Protein AF-A0A838DYT9-F1 (afdb_monomer)

Mean predicted aligned error: 9.92 Å

Sequence (363 aa):
MNPNLLHPSNDEPPSWEMMPEFQDRRRRRSPLAWWYRWAAPVEPGKDAPFEQRERFRQGRIASIMLLLMLIVVSAFIPLALSSANMYTLPIVLALLVVACIAVFLNRQGNVLLVGIFIVFSVNAALVLTIITAPIIDLNVGSLPVFDLFILSELAAVTVLPAASVFVVAIINCIYIVASILLMPHSPDLGALMAHSVYTVVIRPVALQVVVAVVTYLWVRNAQDAILRADRAEVIAQLEHSIASQKRDLDYGIQQLLQTLVQAANGDMSVRSPLTQGHVLWQVAVSLNTLLSRLQRSSQSDYELQRLTAELQRLKSELNWVVGALRDAKTRRAPLPTAPGNTLIEPLYRELAGHYVIAPPSRK

Secondary structure (DSSP, 8-state):
-----------S--TTTTSHHHHHHTTS--THHHHHHHHSPPPPPTT--HHHHHHHHHHHHHHHHHHHHHHHHHHHHHHHHH-S-TTHHHHHHHHHHHHHHHHHHHHTT-HHHHHHHHHHHHHHHHHHHHHHSTTS-B-GGGHHHHHTTHHHHHHHHHHS-TTHHHHHHHHHHHHHHHHHHHSPBPHHHHHHHHHHHHHHHHHHHHHHHHHHHHHHHHHHHHHHHHHHHHHHHHHHHHHHHHHHHHHHHHHHHHHHHHHHHHHHTT-TT------TTSTTHHHHHHHHHHHHHHHHHHHHHHHHHHHHHHHHHHHHHHHHHHHHHHHHHHHTPPPPPPPSS-TTHHHHHHHHHHH--PPP---

pLDDT: mean 89.31, std 14.33, range [36.56, 98.62]

Structure (mmCIF, N/CA/C/O backbone):
data_AF-A0A838DYT9-F1
#
_entry.id   AF-A0A838DYT9-F1
#
loop_
_atom_site.group_PDB
_atom_site.id
_atom_site.type_symbol
_atom_site.label_atom_id
_atom_site.label_alt_id
_atom_site.label_comp_id
_atom_site.label_asym_id
_atom_site.label_entity_id
_atom_site.label_seq_id
_atom_site.pdbx_PDB_ins_code
_atom_site.Cartn_x
_atom_site.Cartn_y
_atom_site.Cartn_z
_atom_site.occupancy
_atom_site.B_iso_or_equiv
_atom_site.auth_seq_id
_atom_site.auth_comp_id
_atom_site.auth_asym_id
_atom_site.auth_atom_id
_atom_site.pdbx_PDB_model_num
ATOM 1 N N . MET A 1 1 ? -50.311 19.547 35.786 1.00 42.78 1 MET A N 1
ATOM 2 C CA . MET A 1 1 ? -48.979 18.928 35.961 1.00 42.78 1 MET A CA 1
ATOM 3 C C . MET A 1 1 ? -49.011 17.598 35.240 1.00 42.78 1 MET A C 1
ATOM 5 O O . MET A 1 1 ? -49.804 16.751 35.618 1.00 42.78 1 MET A O 1
ATOM 9 N N . ASN A 1 2 ? -48.285 17.490 34.130 1.00 36.56 2 ASN A N 1
ATOM 10 C CA . ASN A 1 2 ? -48.441 16.417 33.150 1.00 36.56 2 ASN A CA 1
ATOM 11 C C . ASN A 1 2 ? -47.181 15.527 33.185 1.00 36.56 2 ASN A C 1
ATOM 13 O O . ASN A 1 2 ? -46.111 16.030 32.841 1.00 36.56 2 ASN A O 1
ATOM 17 N N . PRO A 1 3 ? -47.256 14.260 33.633 1.00 52.25 3 PRO A N 1
ATOM 18 C CA . PRO A 1 3 ? -46.111 13.366 33.743 1.00 52.25 3 PRO A CA 1
ATOM 19 C C . PRO A 1 3 ? -46.009 12.512 32.474 1.00 52.25 3 PRO A C 1
ATOM 21 O O . PRO A 1 3 ? -46.276 11.320 32.492 1.00 52.25 3 PRO A O 1
ATOM 24 N N . ASN A 1 4 ? -45.656 13.135 31.353 1.00 48.00 4 ASN A N 1
ATOM 25 C CA . ASN A 1 4 ? -45.271 12.429 30.130 1.00 48.00 4 ASN A CA 1
ATOM 26 C C . ASN A 1 4 ? -43.880 12.924 29.731 1.00 48.00 4 ASN A C 1
ATOM 28 O O . ASN A 1 4 ? -43.716 13.757 28.842 1.00 48.00 4 ASN A O 1
ATOM 32 N N . LEU A 1 5 ? -42.879 12.444 30.470 1.00 50.81 5 LEU A N 1
ATOM 33 C CA . LEU A 1 5 ? -41.476 12.547 30.092 1.00 50.81 5 LEU A CA 1
ATOM 34 C C . LEU A 1 5 ? -41.208 11.466 29.046 1.00 50.81 5 LEU A C 1
ATOM 36 O O . LEU A 1 5 ? -41.112 10.281 29.353 1.00 50.81 5 LEU A O 1
ATOM 40 N N . LEU A 1 6 ? -41.154 11.921 27.798 1.00 48.22 6 LEU A N 1
ATOM 41 C CA . LEU A 1 6 ? -40.677 11.191 26.634 1.00 48.22 6 LEU A CA 1
ATOM 42 C C . LEU A 1 6 ? -39.310 10.574 26.951 1.00 48.22 6 LEU A C 1
ATOM 44 O O . LEU A 1 6 ? -38.318 11.283 27.110 1.00 48.22 6 LEU A O 1
ATOM 48 N N . HIS A 1 7 ? -39.282 9.251 27.054 1.00 54.88 7 HIS A N 1
ATOM 49 C CA . HIS A 1 7 ? -38.061 8.464 27.056 1.00 54.88 7 HIS A CA 1
ATOM 50 C C . HIS A 1 7 ? -37.492 8.526 25.629 1.00 54.88 7 HIS A C 1
ATOM 52 O O . HIS A 1 7 ? -38.170 8.059 24.711 1.00 54.88 7 HIS A O 1
ATOM 58 N N . PRO A 1 8 ? -36.302 9.102 25.385 1.00 49.72 8 PRO A N 1
ATOM 59 C CA . PRO A 1 8 ? -35.639 8.902 24.106 1.00 49.72 8 PRO A CA 1
ATOM 60 C C . PRO A 1 8 ? -35.332 7.404 23.988 1.00 49.72 8 PRO A C 1
ATOM 62 O O . PRO A 1 8 ? -34.652 6.825 24.838 1.00 49.72 8 PRO A O 1
ATOM 65 N N . SER A 1 9 ? -35.925 6.753 22.991 1.00 56.03 9 SER A N 1
ATOM 66 C CA . SER A 1 9 ? -35.626 5.373 22.621 1.00 56.03 9 SER A CA 1
ATOM 67 C C . SER A 1 9 ? -34.189 5.314 22.101 1.00 56.03 9 SER A C 1
ATOM 69 O O . SER A 1 9 ? -33.896 5.877 21.049 1.00 56.03 9 SER A O 1
ATOM 71 N N . ASN A 1 10 ? -33.306 4.643 22.842 1.00 57.25 10 ASN A N 1
ATOM 72 C CA . ASN A 1 10 ? -31.891 4.394 22.526 1.00 57.25 10 ASN A CA 1
ATOM 73 C C . ASN A 1 10 ? -31.678 3.429 21.332 1.00 57.25 10 ASN A C 1
ATOM 75 O O . ASN A 1 10 ? -30.699 2.690 21.308 1.00 57.25 10 ASN A O 1
ATOM 79 N N . ASP A 1 11 ? -32.568 3.435 20.339 1.00 57.38 11 ASP A N 1
ATOM 80 C CA . ASP A 1 11 ? -32.480 2.579 19.148 1.00 57.38 11 ASP A CA 1
ATOM 81 C C . ASP A 1 11 ? -31.828 3.303 17.957 1.00 57.38 11 ASP A C 1
ATOM 83 O O . ASP A 1 11 ? -31.994 2.893 16.808 1.00 57.38 11 ASP A O 1
ATOM 87 N N . GLU A 1 12 ? -31.087 4.391 18.195 1.00 52.34 12 GLU A N 1
ATOM 88 C CA . GLU A 1 12 ? -30.176 4.895 17.171 1.00 52.34 12 GLU A CA 1
ATOM 89 C C . GLU A 1 12 ? -28.958 3.963 17.124 1.00 52.34 12 GLU A C 1
ATOM 91 O O . GLU A 1 12 ? -28.202 3.905 18.102 1.00 52.34 12 GLU A O 1
ATOM 96 N N . PRO A 1 13 ? -28.751 3.209 16.023 1.00 58.00 13 PRO A N 1
ATOM 97 C CA . PRO A 1 13 ? -27.541 2.423 15.868 1.00 58.00 13 PRO A CA 1
ATOM 98 C C . PRO A 1 13 ? -26.343 3.368 15.991 1.00 58.00 13 PRO A C 1
ATOM 100 O O . PRO A 1 13 ? -26.414 4.518 15.536 1.00 58.00 13 PRO A O 1
ATOM 103 N N . PRO A 1 14 ? -25.253 2.925 16.633 1.00 65.12 14 PRO A N 1
ATOM 104 C CA . PRO A 1 14 ? -24.103 3.771 16.886 1.00 65.12 14 PRO A CA 1
ATOM 105 C C . PRO A 1 14 ? -23.677 4.501 15.607 1.00 65.12 14 PRO A C 1
ATOM 107 O O . PRO A 1 14 ? -23.501 3.894 14.557 1.00 65.12 14 PRO A O 1
ATOM 110 N N . SER A 1 15 ? -23.481 5.815 15.678 1.00 59.44 15 SER A N 1
ATOM 111 C CA . SER A 1 15 ? -23.198 6.670 14.513 1.00 59.44 15 SER A CA 1
ATOM 112 C C . SER A 1 15 ? -21.951 6.277 13.699 1.00 59.44 15 SER A C 1
ATOM 114 O O . SER A 1 15 ? -21.786 6.730 12.565 1.00 59.44 15 SER A O 1
ATOM 116 N N . TRP A 1 16 ? -21.090 5.397 14.219 1.00 61.19 16 TRP A N 1
ATOM 117 C CA . TRP A 1 16 ? -19.980 4.800 13.473 1.00 61.19 16 TRP A CA 1
ATOM 118 C C . TRP A 1 16 ? -20.415 3.678 12.505 1.00 61.19 16 TRP A C 1
ATOM 120 O O . TRP A 1 16 ? -19.718 3.427 11.522 1.00 61.19 16 TRP A O 1
ATOM 130 N N . GLU A 1 17 ? -21.588 3.066 12.695 1.00 53.19 17 GLU A N 1
ATOM 131 C CA . GLU A 1 17 ? -22.181 2.071 11.784 1.00 53.19 17 GLU A CA 1
ATOM 132 C C . GLU A 1 17 ? -22.763 2.697 10.503 1.00 53.19 17 GLU A C 1
ATOM 134 O O . GLU A 1 17 ? -22.944 1.998 9.509 1.00 53.19 17 GLU A O 1
ATOM 139 N N . MET A 1 18 ? -22.962 4.024 10.460 1.00 49.12 18 MET A N 1
ATOM 140 C CA . MET A 1 18 ? -23.331 4.763 9.238 1.00 49.12 18 MET A CA 1
ATOM 141 C C . MET A 1 18 ? -22.127 5.153 8.351 1.00 49.12 18 MET A C 1
ATOM 143 O O . MET A 1 18 ? -22.303 5.759 7.292 1.00 49.12 18 MET A O 1
ATOM 147 N N . MET A 1 19 ? -20.892 4.776 8.711 1.00 54.03 19 MET A N 1
ATOM 148 C CA . MET A 1 19 ? -19.702 5.055 7.889 1.00 54.03 19 MET A CA 1
ATOM 149 C C . MET A 1 19 ? -19.354 4.087 6.729 1.00 54.03 19 MET A C 1
ATOM 151 O O . MET A 1 19 ? -18.548 4.501 5.886 1.00 54.03 19 MET A O 1
ATOM 155 N N . PRO A 1 20 ? -19.914 2.869 6.555 1.00 53.81 20 PRO A N 1
ATOM 156 C CA . PRO A 1 20 ? -19.554 2.038 5.404 1.00 53.81 20 PRO A CA 1
ATOM 157 C C . PRO A 1 20 ? -20.126 2.579 4.081 1.00 53.81 20 PRO A C 1
ATOM 159 O O . PRO A 1 20 ? -19.510 2.402 3.028 1.00 53.81 20 PRO A O 1
ATOM 162 N N . GLU A 1 21 ? -21.248 3.310 4.108 1.00 52.88 21 GLU A N 1
ATOM 163 C CA . GLU A 1 21 ? -21.892 3.811 2.884 1.00 52.88 21 GLU A CA 1
ATOM 164 C C . GLU A 1 21 ? -21.095 4.950 2.209 1.00 52.88 21 GLU A C 1
ATOM 166 O O . GLU A 1 21 ? -21.109 5.099 0.982 1.00 52.88 21 GLU A O 1
ATOM 171 N N . PHE A 1 22 ? -20.323 5.727 2.980 1.00 54.69 22 PHE A N 1
ATOM 172 C CA . PHE A 1 22 ? -19.482 6.799 2.431 1.00 54.69 22 PHE A CA 1
ATOM 173 C C . PHE A 1 22 ? -18.224 6.276 1.722 1.00 54.69 22 PHE A C 1
ATOM 175 O O . PHE A 1 22 ? -17.783 6.886 0.741 1.00 54.69 22 PHE A O 1
ATOM 182 N N . GLN A 1 23 ? -17.673 5.132 2.144 1.00 57.12 23 GLN A N 1
ATOM 183 C CA . GLN A 1 23 ? -16.561 4.496 1.428 1.00 57.12 23 GLN A CA 1
ATOM 184 C C . GLN A 1 23 ? -17.012 3.914 0.079 1.00 57.12 23 GLN A C 1
ATOM 186 O O . GLN A 1 23 ? -16.301 4.055 -0.920 1.00 57.12 23 GLN A O 1
ATOM 191 N N . ASP A 1 24 ? -18.225 3.357 0.003 1.00 56.84 24 ASP A N 1
ATOM 192 C CA . ASP A 1 24 ? -18.755 2.786 -1.242 1.00 56.84 24 ASP A CA 1
ATOM 193 C C . ASP A 1 24 ? -19.182 3.859 -2.264 1.00 56.84 24 ASP A C 1
ATOM 195 O O . ASP A 1 24 ? -19.114 3.639 -3.477 1.00 56.84 24 ASP A O 1
ATOM 199 N N . ARG A 1 25 ? -19.536 5.080 -1.834 1.00 55.31 25 ARG A N 1
ATOM 200 C CA . ARG A 1 25 ? -19.848 6.173 -2.779 1.00 55.31 25 ARG A CA 1
ATOM 201 C C . ARG A 1 25 ? -18.623 6.707 -3.524 1.00 55.31 25 ARG A C 1
ATOM 203 O O . ARG A 1 25 ? -18.755 7.055 -4.698 1.00 55.31 25 ARG A O 1
ATOM 210 N N . ARG A 1 26 ? -17.420 6.690 -2.932 1.00 55.38 26 ARG A N 1
ATOM 211 C CA . ARG A 1 26 ? -16.172 7.039 -3.651 1.00 55.38 26 ARG A CA 1
ATOM 212 C C . ARG A 1 26 ? -15.747 5.990 -4.690 1.00 55.38 26 ARG A C 1
ATOM 214 O O . ARG A 1 26 ? -14.949 6.312 -5.567 1.00 55.38 26 ARG A O 1
ATOM 221 N N . ARG A 1 27 ? -16.311 4.773 -4.668 1.00 57.78 27 ARG A N 1
ATOM 222 C CA . ARG A 1 27 ? -16.116 3.754 -5.722 1.00 57.78 27 ARG A CA 1
ATOM 223 C C . ARG A 1 27 ? -16.877 4.055 -7.020 1.00 57.78 27 ARG A C 1
ATOM 225 O O . ARG A 1 27 ? -16.648 3.389 -8.031 1.00 57.78 27 ARG A O 1
ATOM 232 N N . ARG A 1 28 ? -17.758 5.060 -7.056 1.00 57.62 28 ARG A N 1
ATOM 233 C CA . ARG A 1 28 ? -18.537 5.377 -8.261 1.00 57.62 28 ARG A CA 1
ATOM 234 C C . ARG A 1 28 ? -17.701 6.168 -9.285 1.00 57.62 28 ARG A C 1
ATOM 236 O O . ARG A 1 28 ? -17.607 7.385 -9.225 1.00 57.62 28 ARG A O 1
ATOM 243 N N . ARG A 1 29 ? -17.191 5.425 -10.281 1.00 71.81 29 ARG A N 1
ATOM 244 C CA . ARG A 1 29 ? -16.729 5.856 -11.625 1.00 71.81 29 ARG A CA 1
ATOM 245 C C . ARG A 1 29 ? -15.376 6.575 -11.724 1.00 71.81 29 ARG A C 1
ATOM 247 O O . ARG A 1 29 ? -15.269 7.615 -12.366 1.00 71.81 29 ARG A O 1
ATOM 254 N N . SER A 1 30 ? -14.301 5.972 -11.215 1.00 85.94 30 SER A N 1
ATOM 255 C CA . SER A 1 30 ? -12.977 6.295 -11.772 1.00 85.94 30 SER A CA 1
ATOM 256 C C . SER A 1 30 ? -12.904 5.767 -13.217 1.00 85.94 30 SER A C 1
ATOM 258 O O . SER A 1 30 ? -13.265 4.606 -13.426 1.00 85.94 30 SER A O 1
ATOM 260 N N . PRO A 1 31 ? -12.425 6.540 -14.212 1.00 91.25 31 PRO A N 1
ATOM 261 C CA . PRO A 1 31 ? -12.236 6.043 -15.582 1.00 91.25 31 PRO A CA 1
ATOM 262 C C . PRO A 1 31 ? -11.302 4.820 -15.636 1.00 91.25 31 PRO A C 1
ATOM 2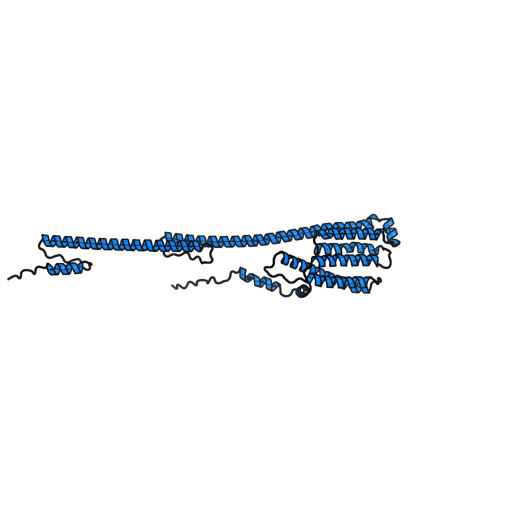64 O O . PRO A 1 31 ? -11.427 3.969 -16.513 1.00 91.25 31 PRO A O 1
ATOM 267 N N . LEU A 1 32 ? -10.429 4.668 -14.635 1.00 94.25 32 LEU A N 1
ATOM 268 C CA . LEU A 1 32 ? -9.538 3.519 -14.481 1.00 94.25 32 LEU A CA 1
ATOM 269 C C . LEU A 1 32 ? -10.248 2.246 -13.994 1.00 94.25 32 LEU A C 1
ATOM 271 O O . LEU A 1 32 ? -9.666 1.170 -14.067 1.00 94.25 32 LEU A O 1
ATOM 275 N N . ALA A 1 33 ? -11.492 2.325 -13.506 1.00 93.44 33 ALA A N 1
ATOM 276 C CA . ALA A 1 33 ? -12.222 1.154 -13.012 1.00 93.44 33 ALA A CA 1
ATOM 277 C C . ALA A 1 33 ? -12.446 0.107 -14.112 1.00 93.44 33 ALA A C 1
ATOM 279 O O . ALA A 1 33 ? -12.352 -1.092 -13.851 1.00 93.44 33 ALA A O 1
ATOM 280 N N . TRP A 1 34 ? -12.689 0.556 -15.350 1.00 95.19 34 TRP A N 1
ATOM 281 C CA . TRP A 1 34 ? -12.766 -0.344 -16.498 1.00 95.19 34 TRP A CA 1
ATOM 282 C C . TRP A 1 34 ? -11.430 -1.056 -16.721 1.00 95.19 34 TRP A C 1
ATOM 284 O O . TRP A 1 34 ? -11.418 -2.279 -16.812 1.00 95.19 34 TRP A O 1
ATOM 294 N N . TRP A 1 35 ? -10.311 -0.325 -16.715 1.00 96.75 35 TRP A N 1
ATOM 295 C CA . TRP A 1 35 ? -8.981 -0.909 -16.895 1.00 96.75 35 TRP A CA 1
ATOM 296 C C . TRP A 1 35 ? -8.636 -1.922 -15.798 1.00 96.75 35 TRP A C 1
ATOM 298 O O . TRP A 1 35 ? -8.244 -3.048 -16.103 1.00 96.75 35 TRP A O 1
ATOM 308 N N . TYR A 1 36 ? -8.859 -1.574 -14.527 1.00 95.94 36 TYR A N 1
ATOM 309 C CA . TYR A 1 36 ? -8.607 -2.489 -13.412 1.00 95.94 36 TYR A CA 1
ATOM 310 C C . TYR A 1 36 ? -9.418 -3.780 -13.527 1.00 95.94 36 TYR A C 1
ATOM 312 O O . TYR A 1 36 ? -8.898 -4.842 -13.211 1.00 95.94 36 TYR A O 1
ATOM 320 N N . ARG A 1 37 ? -10.649 -3.730 -14.054 1.00 95.31 37 ARG A N 1
ATOM 321 C CA . ARG A 1 37 ? -11.456 -4.939 -14.281 1.00 95.31 37 ARG A CA 1
ATOM 322 C C . ARG A 1 37 ? -10.810 -5.915 -15.272 1.00 95.31 37 ARG A C 1
ATOM 324 O O . ARG A 1 37 ? -11.070 -7.113 -15.201 1.00 95.31 37 ARG A O 1
ATOM 331 N N . TRP A 1 38 ? -10.012 -5.410 -16.211 1.00 96.62 38 TRP A N 1
ATOM 332 C CA . TRP A 1 38 ? -9.330 -6.222 -17.218 1.00 96.62 38 TRP A CA 1
ATOM 333 C C . TRP A 1 38 ? -7.929 -6.649 -16.792 1.00 96.62 38 TRP A C 1
ATOM 335 O O . TRP A 1 38 ? -7.538 -7.780 -17.071 1.00 96.62 38 TRP A O 1
ATOM 345 N N . ALA A 1 39 ? -7.187 -5.752 -16.145 1.00 97.00 39 ALA A N 1
ATOM 346 C CA . ALA A 1 39 ? -5.753 -5.904 -15.939 1.00 97.00 39 ALA A CA 1
ATOM 347 C C . ALA A 1 39 ? -5.346 -6.208 -14.492 1.00 97.00 39 ALA A C 1
ATOM 349 O O . ALA A 1 39 ? -4.257 -6.739 -14.291 1.00 97.00 39 ALA A O 1
ATOM 350 N N . ALA A 1 40 ? -6.151 -5.857 -13.485 1.00 96.94 40 ALA A N 1
ATOM 351 C CA . ALA A 1 40 ? -5.807 -6.094 -12.083 1.00 96.94 40 ALA A CA 1
ATOM 352 C C . ALA A 1 40 ? -6.234 -7.505 -11.627 1.00 96.94 40 ALA A C 1
ATOM 354 O O . ALA A 1 40 ? -7.175 -8.075 -12.191 1.00 96.94 40 ALA A O 1
ATOM 355 N N . PRO A 1 41 ? -5.568 -8.077 -10.605 1.00 97.06 41 PRO A N 1
ATOM 356 C CA . PRO A 1 41 ? -6.046 -9.294 -9.957 1.00 97.06 41 PRO A CA 1
ATOM 357 C C . PRO A 1 41 ? -7.420 -9.074 -9.306 1.00 97.06 41 PRO A C 1
ATOM 359 O O . PRO A 1 41 ? -7.821 -7.943 -9.027 1.00 97.06 41 PRO A O 1
ATOM 362 N N . VAL A 1 42 ? -8.146 -10.166 -9.056 1.00 95.75 42 VAL A N 1
ATOM 363 C CA . VAL A 1 42 ? -9.463 -10.126 -8.399 1.00 95.75 42 VAL A CA 1
ATOM 364 C C . VAL A 1 42 ? -9.327 -9.540 -6.989 1.00 95.75 42 VAL A C 1
ATOM 366 O O . VAL A 1 42 ? -8.398 -9.886 -6.260 1.00 95.75 42 VAL A O 1
ATOM 369 N N . GLU A 1 43 ? -10.245 -8.644 -6.616 1.00 95.62 43 GLU A N 1
ATOM 370 C CA . GLU A 1 43 ? -10.255 -8.018 -5.291 1.00 95.62 43 GLU A CA 1
ATOM 371 C C . GLU A 1 43 ? -10.479 -9.086 -4.205 1.00 95.62 43 GLU A C 1
ATOM 373 O O . GLU A 1 43 ? -11.468 -9.823 -4.274 1.00 95.62 43 GLU A O 1
ATOM 378 N N . PRO A 1 44 ? -9.567 -9.216 -3.224 1.00 95.88 44 PRO A N 1
ATOM 379 C CA . PRO A 1 44 ? -9.729 -10.176 -2.145 1.00 95.88 44 PRO A CA 1
ATOM 380 C C . PRO A 1 44 ? -10.893 -9.762 -1.231 1.00 95.88 44 PRO A C 1
ATOM 382 O O . PRO A 1 44 ? -11.197 -8.578 -1.084 1.00 95.88 44 PRO A O 1
ATOM 385 N N . GLY A 1 45 ? -11.547 -10.743 -0.602 1.00 94.31 45 GLY A N 1
ATOM 386 C CA . GLY A 1 45 ? -12.618 -10.488 0.367 1.00 94.31 45 GLY A CA 1
ATOM 387 C C . GLY A 1 45 ? -12.142 -9.663 1.572 1.00 94.31 45 GLY A C 1
ATOM 388 O O . GLY A 1 45 ? -10.946 -9.586 1.851 1.00 94.31 45 GLY A O 1
ATOM 389 N N . LYS A 1 46 ? -13.079 -9.060 2.316 1.00 90.19 46 LYS A N 1
ATOM 390 C CA . LYS A 1 46 ? -12.761 -8.210 3.484 1.00 90.19 46 LYS A CA 1
ATOM 391 C C . LYS A 1 46 ? -11.950 -8.951 4.556 1.00 90.19 46 LYS A C 1
ATOM 393 O O . LYS A 1 46 ? -11.047 -8.362 5.143 1.00 90.19 46 LYS A O 1
ATOM 398 N N . ASP A 1 47 ? -12.217 -10.244 4.717 1.00 92.25 47 ASP A N 1
ATOM 399 C CA . ASP A 1 47 ? -11.565 -11.118 5.701 1.00 92.25 47 ASP A CA 1
ATOM 400 C C . ASP A 1 47 ? -10.313 -11.818 5.150 1.00 92.25 47 ASP A C 1
ATOM 402 O O . ASP A 1 47 ? -9.763 -12.724 5.776 1.00 92.25 47 ASP A O 1
ATOM 406 N N . ALA A 1 48 ? -9.851 -11.433 3.955 1.00 93.50 48 ALA A N 1
ATOM 407 C CA . ALA A 1 48 ? -8.678 -12.045 3.359 1.00 93.50 48 ALA A CA 1
ATOM 408 C C . ALA A 1 48 ? -7.410 -11.758 4.185 1.00 93.50 48 ALA A C 1
ATOM 410 O O . ALA A 1 48 ? -7.220 -10.641 4.695 1.00 93.50 48 ALA A O 1
ATOM 411 N N . PRO A 1 49 ? -6.486 -12.732 4.275 1.00 93.69 49 PRO A N 1
ATOM 412 C CA . PRO A 1 49 ? -5.225 -12.544 4.975 1.00 93.69 49 PRO A CA 1
ATOM 413 C C . PRO A 1 49 ? -4.448 -11.358 4.390 1.00 93.69 49 PRO A C 1
ATOM 415 O O . PRO A 1 49 ? -4.549 -11.039 3.202 1.00 93.69 49 PRO A O 1
ATOM 418 N N . PHE A 1 50 ? -3.654 -10.698 5.237 1.00 87.44 50 PHE A N 1
ATOM 419 C CA . PHE A 1 50 ? -2.873 -9.510 4.869 1.00 87.44 50 PHE A CA 1
ATOM 420 C C . PHE A 1 50 ? -2.034 -9.722 3.599 1.00 87.44 50 PHE A C 1
ATOM 422 O O . PHE A 1 50 ? -2.011 -8.864 2.724 1.00 87.44 50 PHE A O 1
ATOM 429 N N . GLU A 1 51 ? -1.435 -10.904 3.443 1.00 90.38 51 GLU A N 1
ATOM 430 C CA . GLU A 1 51 ? -0.625 -11.246 2.273 1.00 90.38 51 GLU A CA 1
ATOM 431 C C . GLU A 1 51 ? -1.408 -11.164 0.949 1.00 90.38 51 GLU A C 1
ATOM 433 O O . GLU A 1 51 ? -0.899 -10.649 -0.044 1.00 90.38 51 GLU A O 1
ATOM 438 N N . GLN A 1 52 ? -2.668 -11.612 0.921 1.00 94.00 52 GLN A N 1
ATOM 439 C CA . GLN A 1 52 ? -3.503 -11.526 -0.283 1.00 94.00 52 GLN A CA 1
ATOM 440 C C . GLN A 1 52 ? -3.889 -10.078 -0.604 1.00 94.00 52 GLN A C 1
ATOM 442 O O . GLN A 1 52 ? -3.905 -9.687 -1.773 1.00 94.00 52 GLN A O 1
ATOM 447 N N . ARG A 1 53 ? -4.153 -9.267 0.427 1.00 91.88 53 ARG A N 1
ATOM 448 C CA . ARG A 1 53 ? -4.433 -7.830 0.277 1.00 91.88 53 ARG A CA 1
ATOM 449 C C . ARG A 1 53 ? -3.216 -7.079 -0.260 1.00 91.88 53 ARG A C 1
ATOM 451 O O . ARG A 1 53 ? -3.361 -6.249 -1.157 1.00 91.88 53 ARG A O 1
ATOM 458 N N . GLU A 1 54 ? -2.022 -7.433 0.208 1.00 89.88 54 GLU A N 1
ATOM 459 C CA . GLU A 1 54 ? -0.772 -6.857 -0.285 1.00 89.88 54 GLU A CA 1
ATOM 460 C C . GLU A 1 54 ? -0.501 -7.232 -1.747 1.00 89.88 54 GLU A C 1
ATOM 462 O O . GLU A 1 54 ? -0.210 -6.357 -2.564 1.00 89.88 54 GLU A O 1
ATOM 467 N N . ARG A 1 55 ? -0.688 -8.506 -2.118 1.00 91.88 55 ARG A N 1
ATOM 468 C CA . ARG A 1 55 ? -0.578 -8.954 -3.519 1.00 91.88 55 ARG A CA 1
ATOM 469 C C . ARG A 1 55 ? -1.551 -8.211 -4.435 1.00 91.88 55 ARG A C 1
ATOM 471 O O . ARG A 1 55 ? -1.173 -7.810 -5.534 1.00 91.88 55 ARG A O 1
ATOM 478 N N . PHE A 1 56 ? -2.785 -7.979 -3.984 1.00 95.44 56 PHE A N 1
ATOM 479 C CA . PHE A 1 56 ? -3.759 -7.180 -4.729 1.00 95.44 56 PHE A CA 1
ATOM 480 C C . PHE A 1 56 ? -3.306 -5.721 -4.894 1.00 95.44 56 PHE A C 1
ATOM 482 O O . PHE A 1 56 ? -3.374 -5.179 -6.000 1.00 95.44 56 PHE A O 1
ATOM 489 N N . ARG A 1 57 ? -2.784 -5.095 -3.828 1.00 92.81 57 ARG A N 1
ATOM 490 C CA . ARG A 1 57 ? -2.235 -3.729 -3.873 1.00 92.81 57 ARG A CA 1
ATOM 491 C C . ARG A 1 57 ? -1.099 -3.616 -4.890 1.00 92.81 57 ARG A C 1
ATOM 493 O O . ARG A 1 57 ? -1.130 -2.727 -5.741 1.00 92.81 57 ARG A O 1
ATOM 500 N N . GLN A 1 58 ? -0.147 -4.545 -4.848 1.00 92.00 58 GLN A N 1
ATOM 501 C CA . GLN A 1 58 ? 0.976 -4.596 -5.787 1.00 92.00 58 GLN A CA 1
ATOM 502 C C . GLN A 1 58 ? 0.506 -4.838 -7.226 1.00 92.00 58 GLN A C 1
ATOM 504 O O . GLN A 1 58 ? 0.916 -4.121 -8.138 1.00 92.00 58 GLN A O 1
ATOM 509 N N . GLY A 1 59 ? -0.431 -5.768 -7.437 1.00 95.38 59 GLY A N 1
ATOM 510 C CA . GLY A 1 59 ? -1.005 -6.034 -8.758 1.00 95.38 59 GLY A CA 1
ATOM 511 C C . GLY A 1 59 ? -1.762 -4.839 -9.343 1.00 95.38 59 GLY A C 1
ATOM 512 O O . GLY A 1 59 ? -1.772 -4.638 -10.559 1.00 95.38 59 GLY A O 1
ATOM 513 N N . ARG A 1 60 ? -2.354 -3.989 -8.498 1.00 95.62 60 ARG A N 1
ATOM 514 C CA . ARG A 1 60 ? -2.989 -2.741 -8.935 1.00 95.62 60 ARG A CA 1
ATOM 515 C C . ARG A 1 60 ? -1.965 -1.695 -9.382 1.00 95.62 60 ARG A C 1
ATOM 517 O O . ARG A 1 60 ? -2.195 -1.043 -10.397 1.00 95.62 60 ARG A O 1
ATOM 524 N N . ILE A 1 61 ? -0.839 -1.559 -8.678 1.00 93.31 61 ILE A N 1
ATOM 525 C CA . ILE A 1 61 ? 0.270 -0.681 -9.096 1.00 93.31 61 ILE A CA 1
ATOM 526 C C . ILE A 1 61 ? 0.853 -1.175 -10.427 1.00 93.31 61 ILE A C 1
ATOM 528 O O . ILE A 1 61 ? 0.960 -0.397 -11.375 1.00 93.31 61 ILE A O 1
ATOM 532 N N . ALA A 1 62 ? 1.127 -2.478 -10.538 1.00 95.12 62 ALA A N 1
ATOM 533 C CA . ALA A 1 62 ? 1.604 -3.100 -11.773 1.00 95.12 62 ALA A CA 1
ATOM 534 C C . ALA A 1 62 ? 0.621 -2.902 -12.941 1.00 95.12 62 ALA A C 1
ATOM 536 O O . ALA A 1 62 ? 1.036 -2.626 -14.063 1.00 95.12 62 ALA A O 1
ATOM 537 N N . SER A 1 63 ? -0.689 -2.946 -12.680 1.00 96.88 63 SER A N 1
ATOM 538 C CA . SER A 1 63 ? -1.724 -2.665 -13.681 1.00 96.88 63 SER A CA 1
ATOM 539 C C . SER A 1 63 ? -1.642 -1.236 -14.238 1.00 96.88 63 SER A C 1
ATOM 541 O O . SER A 1 63 ? -1.809 -1.051 -15.443 1.00 96.88 63 SER A O 1
ATOM 543 N N . ILE A 1 64 ? -1.365 -0.225 -13.404 1.00 96.06 64 ILE A N 1
ATOM 544 C CA . ILE A 1 64 ? -1.169 1.161 -13.872 1.00 96.06 64 ILE A CA 1
ATOM 545 C C . ILE A 1 64 ? 0.112 1.265 -14.703 1.00 96.06 64 ILE A C 1
ATOM 547 O O . ILE A 1 64 ? 0.099 1.888 -15.762 1.00 96.06 64 ILE A O 1
ATOM 551 N N . MET A 1 65 ? 1.198 0.630 -14.254 1.00 93.31 65 MET A N 1
ATOM 552 C CA . MET A 1 65 ? 2.468 0.624 -14.987 1.00 93.31 65 MET A CA 1
ATOM 553 C C . MET A 1 65 ? 2.327 -0.034 -16.361 1.00 93.31 65 MET A C 1
ATOM 555 O O . MET A 1 65 ? 2.816 0.506 -17.348 1.00 93.31 65 MET A O 1
ATOM 559 N N . LEU A 1 66 ? 1.585 -1.139 -16.455 1.00 96.56 66 LEU A N 1
ATOM 560 C CA . LEU A 1 66 ? 1.270 -1.794 -17.725 1.00 96.56 66 LEU A CA 1
ATOM 561 C C . LEU A 1 66 ? 0.428 -0.909 -18.650 1.00 96.56 66 LEU A C 1
ATOM 563 O O . LEU A 1 66 ? 0.673 -0.890 -19.853 1.00 96.56 66 LEU A O 1
ATOM 567 N N . LEU A 1 67 ? -0.534 -0.152 -18.112 1.00 97.31 67 LEU A N 1
ATOM 568 C CA . LEU A 1 67 ? -1.299 0.812 -18.907 1.00 97.31 67 LEU A CA 1
ATOM 569 C C . LEU A 1 67 ? -0.397 1.913 -19.464 1.00 97.31 67 LEU A C 1
ATOM 571 O O . LEU A 1 67 ? -0.469 2.225 -20.650 1.00 97.31 67 LEU A O 1
ATOM 575 N N . LEU A 1 68 ? 0.457 2.487 -18.614 1.00 96.00 68 LEU A N 1
ATOM 576 C CA . LEU A 1 68 ? 1.406 3.517 -19.021 1.00 96.00 68 LEU A CA 1
ATOM 577 C C . LEU A 1 68 ? 2.365 2.979 -20.086 1.00 96.00 68 LEU A C 1
ATOM 579 O O . LEU A 1 68 ? 2.566 3.629 -21.107 1.00 96.00 68 LEU A O 1
ATOM 583 N N . MET A 1 69 ? 2.892 1.770 -19.885 1.00 95.00 69 MET A N 1
ATOM 584 C CA . MET A 1 69 ? 3.741 1.084 -20.852 1.00 95.00 69 MET A CA 1
ATOM 585 C C . MET A 1 69 ? 3.015 0.894 -22.186 1.00 95.00 69 MET A C 1
ATOM 587 O O . MET A 1 69 ? 3.568 1.250 -23.219 1.00 95.00 69 MET A O 1
ATOM 591 N N . LEU A 1 70 ? 1.767 0.415 -22.190 1.00 97.38 70 LEU A N 1
ATOM 592 C CA . LEU A 1 70 ? 0.979 0.265 -23.417 1.00 97.38 70 LEU A CA 1
ATOM 593 C C . LEU A 1 70 ? 0.778 1.596 -24.147 1.00 97.38 70 LEU A C 1
ATOM 595 O O . LEU A 1 70 ? 0.923 1.639 -25.368 1.00 97.38 70 LEU A O 1
ATOM 599 N N . ILE A 1 71 ? 0.479 2.679 -23.424 1.00 97.19 71 ILE A N 1
ATOM 600 C CA . ILE A 1 71 ? 0.324 4.019 -24.008 1.00 97.19 71 ILE A CA 1
ATOM 601 C C . ILE A 1 71 ? 1.642 4.481 -24.635 1.00 97.19 71 ILE A C 1
ATOM 603 O O . ILE A 1 71 ? 1.654 4.900 -25.791 1.00 97.19 71 ILE A O 1
ATOM 607 N N . VAL A 1 72 ? 2.748 4.368 -23.897 1.00 95.50 72 VAL A N 1
ATOM 608 C CA . VAL A 1 72 ? 4.081 4.778 -24.355 1.00 95.50 72 VAL A CA 1
ATOM 609 C C . VAL A 1 72 ? 4.506 3.969 -25.582 1.00 95.50 72 VAL A C 1
ATOM 611 O O . VAL A 1 72 ? 4.855 4.553 -26.602 1.00 95.50 72 VAL A O 1
ATOM 614 N N . VAL A 1 73 ? 4.407 2.638 -25.534 1.00 96.31 73 VAL A N 1
ATOM 615 C CA . VAL A 1 73 ? 4.754 1.748 -26.657 1.00 96.31 73 VAL A CA 1
ATOM 616 C C . VAL A 1 73 ? 3.880 2.032 -27.878 1.00 96.31 73 VAL A C 1
ATOM 618 O O . VAL A 1 73 ? 4.389 2.087 -28.995 1.00 96.31 73 VAL A O 1
ATOM 621 N N . SER A 1 74 ? 2.585 2.293 -27.684 1.00 97.38 74 SER A N 1
ATOM 622 C CA . SER A 1 74 ? 1.685 2.659 -28.785 1.00 97.38 74 SER A CA 1
ATOM 623 C C . SER A 1 74 ? 2.065 4.002 -29.414 1.00 97.38 74 SER A C 1
ATOM 625 O O . SER A 1 74 ? 2.021 4.144 -30.635 1.00 97.38 74 SER A O 1
ATOM 627 N N . ALA A 1 75 ? 2.498 4.974 -28.606 1.00 96.75 75 ALA A N 1
ATOM 628 C CA . ALA A 1 75 ? 2.979 6.265 -29.093 1.00 96.75 75 ALA A CA 1
ATOM 629 C C . ALA A 1 75 ? 4.283 6.154 -29.906 1.00 96.75 75 ALA A C 1
ATOM 631 O O . ALA A 1 75 ? 4.555 7.019 -30.736 1.00 96.75 75 ALA A O 1
ATOM 632 N N . PHE A 1 76 ? 5.060 5.079 -29.730 1.00 95.62 76 PHE A N 1
ATOM 633 C CA . PHE A 1 76 ? 6.245 4.794 -30.544 1.00 95.62 76 PHE A CA 1
ATOM 634 C C . PHE A 1 76 ? 5.927 4.179 -31.917 1.00 95.62 76 PHE A C 1
ATOM 636 O O . PHE A 1 76 ? 6.801 4.176 -32.781 1.00 95.62 76 PHE A O 1
ATOM 643 N N . ILE A 1 77 ? 4.700 3.705 -32.174 1.00 97.38 77 ILE A N 1
ATOM 644 C CA . ILE A 1 77 ? 4.341 3.077 -33.461 1.00 97.38 77 ILE A CA 1
ATOM 645 C C . ILE A 1 77 ? 4.487 4.052 -34.647 1.00 97.38 77 ILE A C 1
ATOM 647 O O . ILE A 1 77 ? 5.154 3.687 -35.617 1.00 97.38 77 ILE A O 1
ATOM 651 N N . PRO A 1 78 ? 3.954 5.294 -34.611 1.00 97.81 78 PRO A N 1
ATOM 652 C CA . PRO A 1 78 ? 4.140 6.247 -35.710 1.00 97.81 78 PRO A CA 1
ATOM 653 C C . PRO A 1 78 ? 5.611 6.602 -35.946 1.00 97.81 78 PRO A C 1
ATOM 655 O O . PRO A 1 78 ? 6.037 6.750 -37.093 1.00 97.81 78 PRO A O 1
ATOM 658 N N . LEU A 1 79 ? 6.399 6.697 -34.868 1.00 94.50 79 LEU A N 1
ATOM 659 C CA . LEU A 1 79 ? 7.836 6.940 -34.963 1.00 94.50 79 LEU A CA 1
ATOM 660 C C . LEU A 1 79 ? 8.546 5.762 -35.636 1.00 94.50 79 LEU A C 1
ATOM 662 O O . LEU A 1 79 ? 9.365 5.975 -36.523 1.00 94.50 79 LEU A O 1
ATOM 666 N N . ALA A 1 80 ? 8.195 4.529 -35.270 1.00 95.19 80 ALA A N 1
ATOM 667 C CA . ALA A 1 80 ? 8.767 3.326 -35.861 1.00 95.19 80 ALA A CA 1
ATOM 668 C C . ALA A 1 80 ? 8.431 3.194 -37.354 1.00 95.19 80 ALA A C 1
ATOM 670 O O . ALA A 1 80 ? 9.311 2.851 -38.141 1.00 95.19 80 ALA A O 1
ATOM 671 N N . LEU A 1 81 ? 7.199 3.534 -37.754 1.00 96.38 81 LEU A N 1
ATOM 672 C CA . LEU A 1 81 ? 6.776 3.581 -39.161 1.00 96.38 81 LEU A CA 1
ATOM 673 C C . LEU A 1 81 ? 7.517 4.652 -39.974 1.00 96.38 81 LEU A C 1
ATOM 675 O O . LEU A 1 81 ? 7.708 4.481 -41.173 1.00 96.38 81 LEU A O 1
ATOM 679 N N . SER A 1 82 ? 7.929 5.742 -39.325 1.00 96.56 82 SER A N 1
ATOM 680 C CA . SER A 1 82 ? 8.664 6.844 -39.962 1.00 96.56 82 SER A CA 1
ATOM 681 C C . SER A 1 82 ? 10.185 6.659 -39.898 1.00 96.56 82 SER A C 1
ATOM 683 O O . SER A 1 82 ? 10.929 7.433 -40.498 1.00 96.56 82 SER A O 1
ATOM 685 N N . SER A 1 83 ? 10.665 5.672 -39.137 1.00 92.44 83 SER A N 1
ATOM 686 C CA . SER A 1 83 ? 12.091 5.441 -38.936 1.00 92.44 83 SER A CA 1
ATOM 687 C C . SER A 1 83 ? 12.717 4.778 -40.164 1.00 92.44 83 SER A C 1
ATOM 689 O O . SER A 1 83 ? 12.138 3.875 -40.760 1.00 92.44 83 SER A O 1
ATOM 691 N N . ALA A 1 84 ? 13.940 5.184 -40.514 1.00 90.88 84 ALA A N 1
ATOM 692 C CA . ALA A 1 84 ? 14.698 4.548 -41.595 1.00 90.88 84 ALA A CA 1
ATOM 693 C C . ALA A 1 84 ? 15.160 3.118 -41.243 1.00 90.88 84 ALA A C 1
ATOM 695 O O . ALA A 1 84 ? 15.550 2.352 -42.122 1.00 90.88 84 ALA A O 1
ATOM 696 N N . ASN A 1 85 ? 15.133 2.750 -39.957 1.00 89.44 85 ASN A N 1
ATOM 697 C CA . ASN A 1 85 ? 15.534 1.432 -39.492 1.00 89.44 85 ASN A CA 1
ATOM 698 C C . ASN A 1 85 ? 14.350 0.451 -39.555 1.00 89.44 85 ASN A C 1
ATOM 700 O O . ASN A 1 85 ? 13.436 0.505 -38.731 1.00 89.44 85 ASN A O 1
ATOM 704 N N . MET A 1 86 ? 14.418 -0.491 -40.502 1.00 92.06 86 MET A N 1
ATOM 705 C CA . MET A 1 86 ? 13.396 -1.520 -40.730 1.00 92.06 86 MET A CA 1
ATOM 706 C C . MET A 1 86 ? 13.139 -2.412 -39.499 1.00 92.06 86 MET A C 1
ATOM 708 O O . MET A 1 86 ? 12.059 -2.989 -39.377 1.00 92.06 86 MET A O 1
ATOM 712 N N . TYR A 1 87 ? 14.092 -2.507 -38.566 1.00 94.94 87 TYR A N 1
ATOM 713 C CA . TYR A 1 87 ? 13.968 -3.329 -37.360 1.00 94.94 87 TYR A CA 1
ATOM 714 C C . TYR A 1 87 ? 13.205 -2.647 -36.216 1.00 94.94 87 TYR A C 1
ATOM 716 O O . TYR A 1 87 ? 12.713 -3.334 -35.322 1.00 94.94 87 TYR A O 1
ATOM 724 N N . THR A 1 88 ? 13.024 -1.323 -36.242 1.00 93.81 88 THR A N 1
ATOM 725 C CA . THR A 1 88 ? 12.339 -0.601 -35.153 1.00 93.81 88 THR A CA 1
ATOM 726 C C . THR A 1 88 ? 10.884 -1.046 -35.006 1.00 93.81 88 THR A C 1
ATOM 728 O O . THR A 1 88 ? 10.414 -1.309 -33.900 1.00 93.81 88 THR A O 1
ATOM 731 N N . LEU A 1 89 ? 10.161 -1.167 -36.124 1.00 96.06 89 LEU A N 1
ATOM 732 C CA . LEU A 1 89 ? 8.751 -1.556 -36.125 1.00 96.06 89 LEU A CA 1
ATOM 733 C C . LEU A 1 89 ? 8.510 -2.951 -35.521 1.00 96.06 89 LEU A C 1
ATOM 735 O O . LEU A 1 89 ? 7.687 -3.042 -34.607 1.00 96.06 89 LEU A O 1
ATOM 739 N N . PRO A 1 90 ? 9.197 -4.033 -35.947 1.00 97.25 90 PRO A N 1
ATOM 740 C CA . PRO A 1 90 ? 8.992 -5.344 -35.341 1.00 97.25 90 PRO A CA 1
ATOM 741 C C . PRO A 1 90 ? 9.377 -5.383 -33.856 1.00 97.25 90 PRO A C 1
ATOM 743 O O . PRO A 1 90 ? 8.695 -6.066 -33.094 1.00 97.25 90 PRO A O 1
ATOM 746 N N . ILE A 1 91 ? 10.391 -4.625 -33.412 1.00 96.75 91 ILE A N 1
ATOM 747 C CA . ILE A 1 91 ? 10.744 -4.519 -31.983 1.00 96.75 91 ILE A CA 1
ATOM 748 C C . ILE A 1 91 ? 9.592 -3.889 -31.185 1.00 96.75 91 ILE A C 1
ATOM 750 O O . ILE A 1 91 ? 9.181 -4.437 -30.161 1.00 96.75 91 ILE A O 1
ATOM 754 N N . VAL A 1 92 ? 9.028 -2.773 -31.662 1.00 97.12 92 VAL A N 1
ATOM 755 C CA . VAL A 1 92 ? 7.897 -2.097 -30.998 1.00 97.12 92 VAL A CA 1
ATOM 756 C C . VAL A 1 92 ? 6.651 -2.990 -30.970 1.00 97.12 92 VAL A C 1
ATOM 758 O O . VAL A 1 92 ? 5.987 -3.085 -29.938 1.00 97.12 92 VAL A O 1
ATOM 761 N N . LEU A 1 93 ? 6.351 -3.698 -32.065 1.00 97.75 93 LEU A N 1
ATOM 762 C CA . LEU A 1 93 ? 5.234 -4.648 -32.112 1.00 97.75 93 LEU A CA 1
ATOM 763 C C . LEU A 1 93 ? 5.443 -5.829 -31.154 1.00 97.75 93 LEU A C 1
ATOM 765 O O . LEU A 1 93 ? 4.509 -6.220 -30.455 1.00 97.75 93 LEU A O 1
ATOM 769 N N . ALA A 1 94 ? 6.660 -6.370 -31.066 1.00 97.62 94 ALA A N 1
ATOM 770 C CA . ALA A 1 94 ? 6.987 -7.422 -30.108 1.00 97.62 94 ALA A CA 1
ATOM 771 C C . ALA A 1 94 ? 6.815 -6.938 -28.658 1.00 97.62 94 ALA A C 1
ATOM 773 O O . ALA A 1 94 ? 6.238 -7.651 -27.837 1.00 97.62 94 ALA A O 1
ATOM 774 N N . LEU A 1 95 ? 7.238 -5.708 -28.352 1.00 96.88 95 LEU A N 1
ATOM 775 C CA . LEU A 1 95 ? 7.061 -5.100 -27.032 1.00 96.88 95 LEU A CA 1
ATOM 776 C C . LEU A 1 95 ? 5.575 -4.935 -26.672 1.00 96.88 95 LEU A C 1
ATOM 778 O O . LEU A 1 95 ? 5.186 -5.203 -25.535 1.00 96.88 95 LEU A O 1
ATOM 782 N N . LEU A 1 96 ? 4.734 -4.571 -27.646 1.00 97.75 96 LEU A N 1
ATOM 783 C CA . LEU A 1 96 ? 3.282 -4.499 -27.472 1.00 97.75 96 LEU A CA 1
ATOM 784 C C . LEU A 1 96 ? 2.685 -5.877 -27.143 1.00 97.75 96 LEU A C 1
ATOM 786 O O . LEU A 1 96 ? 1.893 -5.998 -26.209 1.00 97.75 96 LEU A O 1
ATOM 790 N N . VAL A 1 97 ? 3.107 -6.928 -27.857 1.00 97.81 97 VAL A N 1
ATOM 791 C CA . VAL A 1 97 ? 2.676 -8.310 -27.587 1.00 97.81 97 VAL A CA 1
ATOM 792 C C . VAL A 1 97 ? 3.090 -8.749 -26.181 1.00 97.81 97 VAL A C 1
ATOM 794 O O . VAL A 1 97 ? 2.262 -9.282 -25.440 1.00 97.81 97 VAL A O 1
ATOM 797 N N . VAL A 1 98 ? 4.335 -8.484 -25.771 1.00 97.56 98 VAL A N 1
ATOM 798 C CA . VAL A 1 98 ? 4.810 -8.814 -24.418 1.00 97.56 98 VAL A CA 1
ATOM 799 C C . VAL A 1 98 ? 4.024 -8.048 -23.351 1.00 97.56 98 VAL A C 1
ATOM 801 O O . VAL A 1 98 ? 3.636 -8.645 -22.347 1.00 97.56 98 VAL A O 1
ATOM 804 N N . ALA A 1 99 ? 3.708 -6.770 -23.573 1.00 96.81 99 ALA A N 1
ATOM 805 C CA . ALA A 1 99 ? 2.873 -5.992 -22.658 1.00 96.81 99 ALA A CA 1
ATOM 806 C C . ALA A 1 99 ? 1.455 -6.581 -22.525 1.00 96.81 99 ALA A C 1
ATOM 808 O O . ALA A 1 99 ? 0.935 -6.692 -21.413 1.00 96.81 99 ALA A O 1
ATOM 809 N N . CYS A 1 100 ? 0.843 -7.038 -23.624 1.00 97.44 100 CYS A N 1
ATOM 810 C CA . CYS A 1 100 ? -0.445 -7.737 -23.588 1.00 97.44 100 CYS A CA 1
ATOM 811 C C . CYS A 1 100 ? -0.376 -9.055 -22.796 1.00 97.44 100 CYS A C 1
ATOM 813 O O . CYS A 1 100 ? -1.271 -9.340 -21.996 1.00 97.44 100 CYS A O 1
ATOM 815 N N . ILE A 1 101 ? 0.692 -9.841 -22.966 1.00 97.62 101 ILE A N 1
ATOM 816 C CA . ILE A 1 101 ? 0.920 -11.068 -22.183 1.00 97.62 101 ILE A CA 1
ATOM 817 C C . ILE A 1 101 ? 1.086 -10.728 -20.696 1.00 97.62 101 ILE A C 1
ATOM 819 O O . ILE A 1 101 ? 0.487 -11.375 -19.836 1.00 97.62 101 ILE A O 1
ATOM 823 N N . ALA A 1 102 ? 1.843 -9.678 -20.380 1.00 97.25 102 ALA A N 1
ATOM 824 C CA . ALA A 1 102 ? 2.054 -9.228 -19.012 1.00 97.25 102 ALA A CA 1
ATOM 825 C C . ALA A 1 102 ? 0.747 -8.764 -18.341 1.00 97.25 102 ALA A C 1
ATOM 827 O O . ALA A 1 102 ? 0.535 -9.049 -17.165 1.00 97.25 102 ALA A O 1
ATOM 828 N N . VAL A 1 103 ? -0.183 -8.147 -19.080 1.00 98.06 103 VAL A N 1
ATOM 829 C CA . VAL A 1 103 ? -1.537 -7.828 -18.579 1.00 98.06 103 VAL A CA 1
ATOM 830 C C . VAL A 1 103 ? -2.292 -9.092 -18.169 1.00 98.06 103 VAL A C 1
ATOM 832 O O . VAL A 1 103 ? -2.904 -9.130 -17.100 1.00 98.06 103 VAL A O 1
ATOM 835 N N . PHE A 1 104 ? -2.216 -10.148 -18.979 1.00 97.94 104 PHE A N 1
ATOM 836 C CA . PHE A 1 104 ? -2.848 -11.425 -18.657 1.00 97.94 104 PHE A CA 1
ATOM 837 C C . PHE A 1 104 ? -2.221 -12.085 -17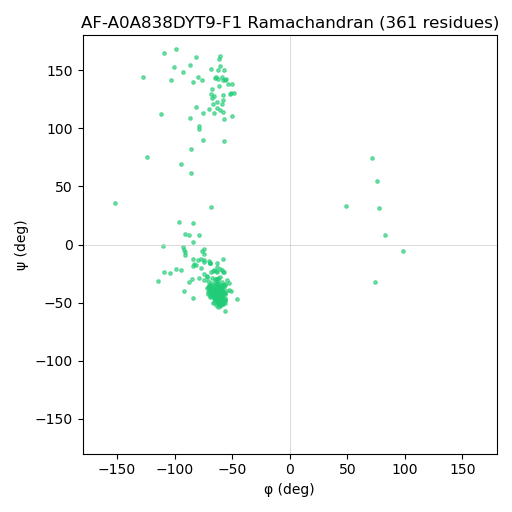.419 1.00 97.94 104 PHE A C 1
ATOM 839 O O . PHE A 1 104 ? -2.945 -12.546 -16.536 1.00 97.94 104 PHE A O 1
ATOM 846 N N . LEU A 1 105 ? -0.890 -12.065 -17.300 1.00 97.56 105 LEU A N 1
ATOM 847 C CA . LEU A 1 105 ? -0.179 -12.569 -16.119 1.00 97.56 105 LEU A CA 1
ATOM 848 C C . LEU A 1 105 ? -0.501 -11.763 -14.852 1.00 97.56 105 LEU A C 1
ATOM 850 O O . LEU A 1 105 ? -0.659 -12.344 -13.776 1.00 97.56 105 LEU A O 1
ATOM 854 N N . ASN A 1 106 ? -0.656 -10.441 -14.968 1.00 97.69 106 ASN A N 1
ATOM 855 C CA . ASN A 1 106 ? -1.017 -9.584 -13.838 1.00 97.69 106 ASN A CA 1
ATOM 856 C C . ASN A 1 106 ? -2.412 -9.913 -13.307 1.00 97.69 106 ASN A C 1
ATOM 858 O O . ASN A 1 106 ? -2.622 -9.974 -12.095 1.00 97.69 106 ASN A O 1
ATOM 862 N N . ARG A 1 107 ? -3.350 -10.220 -14.209 1.00 97.44 107 ARG A N 1
AT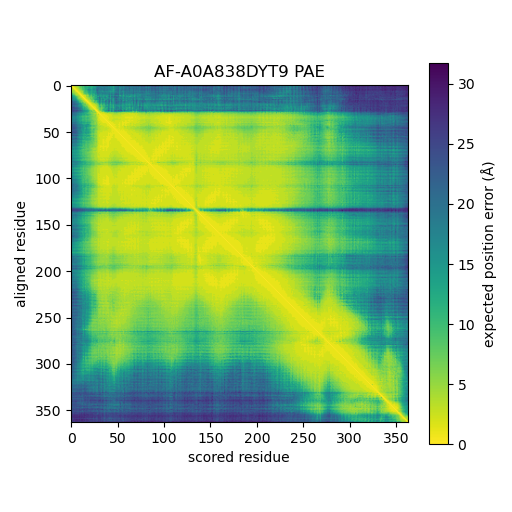OM 863 C CA . ARG A 1 107 ? -4.695 -10.672 -13.842 1.00 97.44 107 ARG A CA 1
ATOM 864 C C . ARG A 1 107 ? -4.684 -11.990 -13.059 1.00 97.44 107 ARG A C 1
ATOM 866 O O . ARG A 1 107 ? -5.549 -12.193 -12.212 1.00 97.44 107 ARG A O 1
ATOM 873 N N . GLN A 1 108 ? -3.703 -12.862 -13.298 1.00 97.19 108 GLN A N 1
ATOM 874 C CA . GLN A 1 108 ? -3.509 -14.099 -12.528 1.00 97.19 108 GLN A CA 1
ATOM 875 C C . GLN A 1 108 ? -2.877 -13.868 -11.142 1.00 97.19 108 GLN A C 1
ATOM 877 O O . GLN A 1 108 ? -2.754 -14.810 -10.366 1.00 97.19 108 GLN A O 1
ATOM 882 N N . GLY A 1 109 ? -2.471 -12.636 -10.813 1.00 95.75 109 GLY A N 1
ATOM 883 C CA . GLY A 1 109 ? -1.831 -12.298 -9.538 1.00 95.75 109 GLY A CA 1
ATOM 884 C C . GLY A 1 109 ? -0.326 -12.582 -9.482 1.00 95.75 109 GLY A C 1
ATOM 885 O O . GLY A 1 109 ? 0.280 -12.429 -8.422 1.00 95.75 109 GLY A O 1
ATOM 886 N N . ASN A 1 110 ? 0.304 -12.947 -10.604 1.00 96.44 110 ASN A N 1
ATOM 887 C CA . ASN A 1 110 ? 1.736 -13.252 -10.683 1.00 96.44 110 ASN A CA 1
ATOM 888 C C . ASN A 1 110 ? 2.587 -11.986 -10.897 1.00 96.44 110 ASN A C 1
ATOM 890 O O . ASN A 1 110 ? 3.290 -11.855 -11.900 1.00 96.44 110 ASN A O 1
ATOM 894 N N . VAL A 1 111 ? 2.537 -11.050 -9.945 1.00 95.62 111 VAL A N 1
ATOM 895 C CA . VAL A 1 111 ? 3.176 -9.720 -10.058 1.00 95.62 111 VAL A CA 1
ATOM 896 C C . VAL A 1 111 ? 4.692 -9.806 -10.286 1.00 95.62 111 VAL A C 1
ATOM 898 O O . VAL A 1 111 ? 5.244 -9.030 -11.062 1.00 95.62 111 VAL A O 1
ATOM 901 N N . LEU A 1 112 ? 5.365 -10.794 -9.687 1.00 95.81 112 LEU A N 1
ATOM 902 C CA . LEU A 1 112 ? 6.804 -11.000 -9.877 1.00 95.81 112 LEU A CA 1
ATOM 903 C C . LEU A 1 112 ? 7.153 -11.300 -11.343 1.00 95.81 112 LEU A C 1
ATOM 905 O O . LEU A 1 112 ? 8.066 -10.689 -11.895 1.00 95.81 112 LEU A O 1
ATOM 909 N N . LEU A 1 113 ? 6.411 -12.212 -11.985 1.00 96.88 113 LEU A N 1
ATOM 910 C CA . LEU A 1 113 ? 6.632 -12.552 -13.393 1.00 96.88 113 LEU A CA 1
ATOM 911 C C . LEU A 1 113 ? 6.376 -11.339 -14.285 1.00 96.88 113 LEU A C 1
ATOM 913 O O . LEU A 1 113 ? 7.168 -11.067 -15.179 1.00 96.88 113 LEU A O 1
ATOM 917 N N . VAL A 1 114 ? 5.314 -10.581 -14.007 1.00 96.94 114 VAL A N 1
ATOM 918 C CA . VAL A 1 114 ? 5.000 -9.336 -14.721 1.00 96.94 114 VAL A CA 1
ATOM 919 C C . VAL A 1 114 ? 6.168 -8.357 -14.652 1.00 96.94 114 VAL A C 1
ATOM 921 O O . VAL A 1 114 ? 6.592 -7.855 -15.689 1.00 96.94 114 VAL A O 1
ATOM 924 N N . GLY A 1 115 ? 6.734 -8.136 -13.463 1.00 96.06 115 GLY A N 1
ATOM 925 C CA . GLY A 1 115 ? 7.911 -7.284 -13.293 1.00 96.06 115 GLY A CA 1
ATOM 926 C C . GLY A 1 115 ? 9.110 -7.764 -14.110 1.00 96.06 115 GLY A C 1
ATOM 927 O O . GLY A 1 115 ? 9.729 -6.964 -14.807 1.00 96.06 115 GLY A O 1
ATOM 928 N N . ILE A 1 116 ? 9.391 -9.073 -14.100 1.00 97.00 116 ILE A N 1
ATOM 929 C CA . ILE A 1 116 ? 10.476 -9.666 -14.898 1.00 97.00 116 ILE A CA 1
ATOM 930 C C . ILE A 1 116 ? 10.237 -9.432 -16.395 1.00 97.00 116 ILE A C 1
ATOM 932 O O . ILE A 1 116 ? 11.147 -8.982 -17.086 1.00 97.00 116 ILE A O 1
ATOM 936 N N . PHE A 1 117 ? 9.022 -9.677 -16.898 1.00 96.19 117 PHE A N 1
ATOM 937 C CA . PHE A 1 117 ? 8.680 -9.455 -18.307 1.00 96.19 117 PHE A CA 1
ATOM 938 C C . PHE A 1 117 ? 8.805 -7.985 -18.714 1.00 96.19 117 PHE A C 1
ATOM 940 O O . PHE A 1 117 ? 9.349 -7.702 -19.781 1.00 96.19 117 PHE A O 1
ATOM 947 N N . ILE A 1 118 ? 8.345 -7.044 -17.884 1.00 95.69 118 ILE A N 1
ATOM 948 C CA . ILE A 1 118 ? 8.461 -5.606 -18.167 1.00 95.69 118 ILE A CA 1
ATOM 949 C C . ILE A 1 118 ? 9.937 -5.207 -18.256 1.00 95.69 118 ILE A C 1
ATOM 951 O O . ILE A 1 118 ? 10.361 -4.665 -19.273 1.00 95.69 118 ILE A O 1
ATOM 955 N N . VAL A 1 119 ? 10.735 -5.521 -17.234 1.00 97.50 119 VAL A N 1
ATOM 956 C CA . VAL A 1 119 ? 12.159 -5.151 -17.192 1.00 97.50 119 VAL A CA 1
ATOM 957 C C . VAL A 1 119 ? 12.928 -5.795 -18.342 1.00 97.50 119 VAL A C 1
ATOM 959 O O . VAL A 1 119 ? 13.686 -5.120 -19.037 1.00 97.50 119 VAL A O 1
ATOM 962 N N . PHE A 1 120 ? 12.711 -7.091 -18.574 1.00 97.62 120 PHE A N 1
ATOM 963 C CA . PHE A 1 120 ? 13.379 -7.820 -19.645 1.00 97.62 120 PHE A CA 1
ATOM 964 C C . PHE A 1 120 ? 13.002 -7.274 -21.021 1.00 97.62 120 PHE A C 1
ATOM 966 O O . PHE A 1 120 ? 13.878 -7.078 -21.852 1.00 97.62 120 PHE A O 1
ATOM 973 N N . SER A 1 121 ? 11.721 -6.994 -21.266 1.00 96.88 121 SER A N 1
ATOM 974 C CA . SER A 1 121 ? 11.261 -6.512 -22.571 1.00 96.88 121 SER A CA 1
ATOM 975 C C . SER A 1 121 ? 11.732 -5.094 -22.886 1.00 96.88 121 SER A C 1
ATOM 977 O O . SER A 1 121 ? 12.155 -4.847 -24.012 1.00 96.88 121 SER A O 1
ATOM 979 N N . VAL A 1 122 ? 11.747 -4.191 -21.899 1.00 96.50 122 VAL A N 1
ATOM 980 C CA . VAL A 1 122 ? 12.319 -2.844 -22.056 1.00 96.50 122 VAL A CA 1
ATOM 981 C C . VAL A 1 122 ? 13.816 -2.934 -22.356 1.00 96.50 122 VAL A C 1
ATOM 983 O O . VAL A 1 122 ? 14.275 -2.336 -23.327 1.00 96.50 122 VAL A O 1
ATOM 986 N N . ASN A 1 123 ? 14.569 -3.731 -21.591 1.00 97.25 123 ASN A N 1
ATOM 987 C CA . ASN A 1 123 ? 16.001 -3.920 -21.833 1.00 97.25 123 ASN A CA 1
ATOM 988 C C . ASN A 1 123 ? 16.281 -4.563 -23.191 1.00 97.25 123 ASN A C 1
ATOM 990 O O . ASN A 1 123 ? 17.106 -4.061 -23.945 1.00 97.25 123 ASN A O 1
ATOM 994 N N . ALA A 1 124 ? 15.567 -5.634 -23.538 1.00 97.38 124 ALA A N 1
ATOM 995 C CA . ALA A 1 124 ? 15.712 -6.299 -24.826 1.00 97.38 124 ALA A CA 1
ATOM 996 C C . ALA A 1 124 ? 15.402 -5.346 -25.986 1.00 97.38 124 ALA A C 1
ATOM 998 O O . ALA A 1 124 ? 16.138 -5.334 -26.966 1.00 97.38 124 ALA A O 1
ATOM 999 N N . ALA A 1 125 ? 14.367 -4.508 -25.870 1.00 96.56 125 ALA A N 1
ATOM 1000 C CA . ALA A 1 125 ? 14.041 -3.515 -26.887 1.00 96.56 125 ALA A CA 1
ATOM 1001 C C . ALA A 1 125 ? 15.159 -2.474 -27.059 1.00 96.56 125 ALA A C 1
ATOM 1003 O O . ALA A 1 125 ? 15.531 -2.178 -28.194 1.00 96.56 125 ALA A O 1
ATOM 1004 N N . LEU A 1 126 ? 15.735 -1.958 -25.966 1.00 96.00 126 LEU A N 1
ATOM 1005 C CA . LEU A 1 126 ? 16.856 -1.009 -26.023 1.00 96.00 126 LEU A CA 1
ATOM 1006 C C . LEU A 1 126 ? 18.117 -1.648 -26.619 1.00 96.00 126 LEU A C 1
ATOM 1008 O O . LEU A 1 126 ? 18.712 -1.088 -27.538 1.00 96.00 126 LEU A O 1
ATOM 1012 N N . VAL A 1 127 ? 18.475 -2.849 -26.158 1.00 96.56 127 VAL A N 1
ATOM 1013 C CA . VAL A 1 127 ? 19.611 -3.631 -26.670 1.00 96.56 127 VAL A CA 1
ATOM 1014 C C . VAL A 1 127 ? 19.453 -3.903 -28.164 1.00 96.56 127 VAL A C 1
ATOM 1016 O O . VAL A 1 127 ? 20.361 -3.634 -28.949 1.00 96.56 127 VAL A O 1
ATOM 1019 N N . LEU A 1 128 ? 18.285 -4.395 -28.584 1.00 95.50 128 LEU A N 1
ATOM 1020 C CA . LEU A 1 128 ? 18.003 -4.655 -29.993 1.00 95.50 128 LEU A CA 1
ATOM 1021 C C . LEU A 1 128 ? 18.017 -3.365 -30.807 1.00 95.50 128 LEU A C 1
ATOM 1023 O O . LEU A 1 128 ? 18.521 -3.378 -31.922 1.00 95.50 128 LEU A O 1
ATOM 1027 N N . THR A 1 129 ? 17.533 -2.246 -30.268 1.00 93.19 129 THR A N 1
ATOM 1028 C CA . THR A 1 129 ? 17.575 -0.951 -30.964 1.00 93.19 129 THR A CA 1
ATOM 1029 C C . THR A 1 129 ? 19.012 -0.497 -31.221 1.00 93.19 129 THR A C 1
ATOM 1031 O O . THR A 1 129 ? 19.303 -0.032 -32.318 1.00 93.19 129 THR A O 1
ATOM 1034 N N . ILE A 1 130 ? 19.920 -0.673 -30.256 1.00 94.00 130 ILE A N 1
ATOM 1035 C CA . ILE A 1 130 ? 21.339 -0.313 -30.407 1.00 94.00 130 ILE A CA 1
ATOM 1036 C C . ILE A 1 130 ? 22.040 -1.250 -31.396 1.00 94.00 130 ILE A C 1
ATOM 1038 O O . ILE A 1 130 ? 22.747 -0.783 -32.282 1.00 94.00 130 ILE A O 1
ATOM 1042 N N . ILE A 1 131 ? 21.808 -2.562 -31.295 1.00 93.50 131 ILE A N 1
ATOM 1043 C CA . ILE A 1 131 ? 22.450 -3.559 -32.171 1.00 93.50 131 ILE A CA 1
ATOM 1044 C C . ILE A 1 131 ? 21.932 -3.468 -33.615 1.00 93.50 131 ILE A C 1
ATOM 1046 O O . ILE A 1 131 ? 22.685 -3.697 -34.558 1.00 93.50 131 ILE A O 1
ATOM 1050 N N . THR A 1 132 ? 20.647 -3.153 -33.800 1.00 90.81 132 THR A N 1
ATOM 1051 C CA . THR A 1 132 ? 20.014 -3.055 -35.127 1.00 90.81 132 THR A CA 1
ATOM 1052 C C . THR A 1 132 ? 20.043 -1.649 -35.717 1.00 90.81 132 THR A C 1
ATOM 1054 O O . THR A 1 132 ? 19.610 -1.480 -36.859 1.00 90.81 132 THR A O 1
ATOM 1057 N N . ALA A 1 133 ? 20.528 -0.641 -34.977 1.00 87.12 133 ALA A N 1
ATOM 1058 C CA . ALA A 1 133 ? 20.785 0.694 -35.513 1.00 87.12 133 ALA A CA 1
ATOM 1059 C C . ALA A 1 133 ? 21.619 0.561 -36.796 1.00 87.12 133 ALA A C 1
ATOM 1061 O O . ALA A 1 133 ? 22.476 -0.322 -36.845 1.00 87.12 133 ALA A O 1
ATOM 1062 N N . PRO A 1 134 ? 21.307 1.346 -37.847 1.00 57.06 134 PRO A N 1
ATOM 1063 C CA . PRO A 1 134 ? 21.512 0.969 -39.241 1.00 57.06 134 PRO A CA 1
ATOM 1064 C C . PRO A 1 134 ? 22.975 0.620 -39.539 1.00 57.06 134 PRO A C 1
ATOM 1066 O O . PRO A 1 134 ? 23.758 1.451 -39.976 1.00 57.06 134 PRO A O 1
ATOM 1069 N N . ILE A 1 135 ? 23.266 -0.668 -39.345 1.00 62.88 135 ILE A N 1
ATOM 1070 C CA . ILE A 1 135 ? 24.430 -1.423 -39.787 1.00 62.88 135 ILE A CA 1
ATOM 1071 C C . ILE A 1 135 ? 25.730 -1.059 -39.023 1.00 62.88 135 ILE A C 1
ATOM 1073 O O . ILE A 1 135 ? 26.654 -0.460 -39.554 1.00 62.88 135 ILE A O 1
ATOM 1077 N N . ILE A 1 136 ? 25.794 -1.544 -37.774 1.00 66.31 136 ILE A N 1
ATOM 1078 C CA . ILE A 1 136 ? 26.962 -1.818 -36.896 1.00 66.31 136 ILE A CA 1
ATOM 1079 C C . ILE A 1 136 ? 27.687 -0.612 -36.264 1.00 66.31 136 ILE A C 1
ATOM 1081 O O . ILE A 1 136 ? 28.129 -0.734 -35.120 1.00 66.31 136 ILE A O 1
ATOM 1085 N N . ASP A 1 137 ? 27.761 0.547 -36.915 1.00 85.12 137 ASP A N 1
ATOM 1086 C CA . ASP A 1 137 ? 28.560 1.654 -36.371 1.00 85.12 137 ASP A CA 1
ATOM 1087 C C . ASP A 1 137 ? 27.821 2.443 -35.279 1.00 85.12 137 ASP A C 1
ATOM 1089 O O . ASP A 1 137 ? 26.800 3.103 -35.510 1.00 85.12 137 ASP A O 1
ATOM 1093 N N . LEU A 1 138 ? 28.384 2.430 -34.071 1.00 92.31 138 LEU A N 1
ATOM 1094 C CA . LEU A 1 138 ? 27.954 3.281 -32.971 1.00 92.31 138 LEU A CA 1
ATOM 1095 C C . LEU A 1 138 ? 28.268 4.740 -33.335 1.00 92.31 138 LEU A C 1
ATOM 1097 O O . LEU A 1 138 ? 29.419 5.100 -33.583 1.00 92.31 138 LEU A O 1
ATOM 1101 N N . ASN A 1 139 ? 27.245 5.593 -33.376 1.00 93.94 139 ASN A N 1
ATOM 1102 C CA . ASN A 1 139 ? 27.389 7.014 -33.701 1.00 93.94 139 ASN A CA 1
ATOM 1103 C C . ASN A 1 139 ? 27.168 7.902 -32.465 1.00 93.94 139 ASN A C 1
ATOM 1105 O O . ASN A 1 139 ? 26.604 7.466 -31.462 1.00 93.94 139 ASN A O 1
ATOM 1109 N N . VAL A 1 140 ? 27.564 9.176 -32.528 1.00 94.12 140 VAL A N 1
ATOM 1110 C CA . VAL A 1 140 ? 27.392 10.124 -31.405 1.00 94.12 140 VAL A CA 1
ATOM 1111 C C . VAL A 1 140 ? 25.914 10.279 -31.002 1.00 94.12 140 VAL A C 1
ATOM 1113 O O . VAL A 1 140 ? 25.605 10.430 -29.821 1.00 94.12 140 VAL A O 1
ATOM 1116 N N . GLY A 1 141 ? 24.991 10.175 -31.963 1.00 92.50 141 GLY A N 1
ATOM 1117 C CA . GLY A 1 141 ? 23.544 10.250 -31.734 1.00 92.50 141 GLY A CA 1
ATOM 1118 C C . GLY A 1 141 ? 22.951 9.058 -30.975 1.00 92.50 141 GLY A C 1
ATOM 1119 O O . GLY A 1 141 ? 21.847 9.170 -30.450 1.00 92.50 141 GLY A O 1
ATOM 1120 N N . SER A 1 142 ? 23.675 7.941 -30.876 1.00 92.69 142 SER A N 1
ATOM 1121 C CA . SER A 1 142 ? 23.254 6.754 -30.126 1.00 92.69 142 SER A CA 1
ATOM 1122 C C . SER A 1 142 ? 23.588 6.834 -28.633 1.00 92.69 142 SER A C 1
ATOM 1124 O O . SER A 1 142 ? 22.957 6.143 -27.838 1.00 92.69 142 SER A O 1
ATOM 1126 N N . LEU A 1 143 ? 24.511 7.715 -28.218 1.00 94.69 143 LEU A N 1
ATOM 1127 C CA . LEU A 1 143 ? 24.918 7.838 -26.812 1.00 94.69 143 LEU A CA 1
ATOM 1128 C C . LEU A 1 143 ? 23.746 8.144 -25.856 1.00 94.69 143 LEU A C 1
ATOM 1130 O O . LEU A 1 143 ? 23.669 7.496 -24.813 1.00 94.69 143 LEU A O 1
ATOM 1134 N N . PRO A 1 144 ? 22.789 9.036 -26.190 1.00 95.94 144 PRO A N 1
ATOM 1135 C CA . PRO A 1 144 ? 21.618 9.270 -25.342 1.00 95.94 144 PRO A CA 1
ATOM 1136 C C . PRO A 1 144 ? 20.699 8.049 -25.177 1.00 95.94 144 PRO A C 1
ATOM 1138 O O . PRO A 1 144 ? 19.919 8.001 -24.229 1.00 95.94 144 PRO A O 1
ATOM 1141 N N . VAL A 1 145 ? 20.771 7.047 -26.064 1.00 94.88 145 VAL A N 1
ATOM 1142 C CA . VAL A 1 145 ? 19.982 5.809 -25.930 1.00 94.88 145 VAL A CA 1
ATOM 1143 C C . VAL A 1 145 ? 20.457 4.994 -24.724 1.00 94.88 145 VAL A C 1
ATOM 1145 O O . VAL A 1 145 ? 19.642 4.337 -24.080 1.00 94.88 145 VAL A O 1
ATOM 1148 N N . PHE A 1 146 ? 21.738 5.089 -24.343 1.00 97.31 146 PHE A N 1
ATOM 1149 C CA . PHE A 1 146 ? 22.233 4.449 -23.121 1.00 97.31 146 PHE A CA 1
ATOM 1150 C C . PHE A 1 146 ? 21.603 5.039 -21.854 1.00 97.31 146 PHE A C 1
ATOM 1152 O O . PHE A 1 146 ? 21.346 4.307 -20.899 1.00 97.31 146 PHE A O 1
ATOM 1159 N N . ASP A 1 147 ? 21.273 6.332 -21.855 1.00 97.25 147 ASP A N 1
ATOM 1160 C CA . ASP A 1 147 ? 20.585 6.966 -20.727 1.00 97.25 147 ASP A CA 1
ATOM 1161 C C . ASP A 1 147 ? 19.140 6.438 -20.587 1.00 97.25 147 ASP A C 1
ATOM 1163 O O . ASP A 1 147 ? 18.589 6.414 -19.486 1.00 97.25 147 ASP A O 1
ATOM 1167 N N . LEU A 1 148 ? 18.527 5.917 -21.661 1.00 96.31 148 LEU A N 1
ATOM 1168 C CA . LEU A 1 148 ? 17.189 5.312 -21.601 1.00 96.31 148 LEU A CA 1
ATOM 1169 C C . LEU A 1 148 ? 17.148 3.990 -20.823 1.00 96.31 148 LEU A C 1
ATOM 1171 O O . LEU A 1 148 ? 16.065 3.590 -20.395 1.00 96.31 148 LEU A O 1
ATOM 1175 N N . PHE A 1 149 ? 18.289 3.340 -20.556 1.00 97.75 149 PHE A N 1
ATOM 1176 C CA . PHE A 1 149 ? 18.332 2.161 -19.677 1.00 97.75 149 PHE A CA 1
ATOM 1177 C C . PHE A 1 149 ? 17.859 2.468 -18.252 1.00 97.75 149 PHE A C 1
ATOM 1179 O O . PHE A 1 149 ? 17.354 1.570 -17.578 1.00 97.75 149 PHE A O 1
ATOM 1186 N N . ILE A 1 150 ? 17.880 3.740 -17.841 1.00 98.12 150 ILE A N 1
ATOM 1187 C CA . ILE A 1 150 ? 17.287 4.197 -16.578 1.00 98.12 150 ILE A CA 1
ATOM 1188 C C . ILE A 1 150 ? 15.801 3.828 -16.496 1.00 98.12 150 ILE A C 1
ATOM 1190 O O . ILE A 1 150 ? 15.292 3.505 -15.424 1.00 98.12 150 ILE A O 1
ATOM 1194 N N . LEU A 1 151 ? 15.083 3.824 -17.625 1.00 96.19 151 LEU A N 1
ATOM 1195 C CA . LEU A 1 151 ? 13.673 3.431 -17.649 1.00 96.19 151 LEU A CA 1
ATOM 1196 C C . LEU A 1 151 ? 13.486 1.979 -17.193 1.00 96.19 151 LEU A C 1
ATOM 1198 O O . LEU A 1 151 ? 12.498 1.676 -16.525 1.00 96.19 151 LEU A O 1
ATOM 1202 N N . SER A 1 152 ? 14.440 1.095 -17.499 1.00 96.94 152 SER A N 1
ATOM 1203 C CA . SER A 1 152 ? 14.407 -0.293 -17.033 1.00 96.94 152 SER A CA 1
ATOM 1204 C C . SER A 1 152 ? 14.654 -0.408 -15.524 1.00 96.94 152 SER A C 1
ATOM 1206 O O . SER A 1 152 ? 14.016 -1.230 -14.869 1.00 96.94 152 SER A O 1
ATOM 1208 N N . GLU A 1 153 ? 15.504 0.450 -14.949 1.00 97.94 153 GLU A N 1
ATOM 1209 C CA . GLU A 1 153 ? 15.747 0.514 -13.503 1.00 97.94 153 GLU A CA 1
ATOM 1210 C C . GLU A 1 153 ? 14.517 1.030 -12.752 1.00 97.94 153 GLU A C 1
ATOM 1212 O O . GLU A 1 153 ? 14.093 0.444 -11.754 1.00 97.94 153 GLU A O 1
ATOM 1217 N N . LEU A 1 154 ? 13.891 2.090 -13.272 1.00 96.94 154 LEU A N 1
ATOM 1218 C CA . LEU A 1 154 ? 12.647 2.635 -12.731 1.00 96.94 154 LEU A CA 1
ATOM 1219 C C . LEU A 1 154 ? 11.499 1.622 -12.825 1.00 96.94 154 LEU A C 1
ATOM 1221 O O . LEU A 1 154 ? 10.706 1.495 -11.890 1.00 96.94 154 LEU A O 1
ATOM 1225 N N . ALA A 1 155 ? 11.418 0.858 -13.916 1.00 95.25 155 ALA A N 1
ATOM 1226 C CA . ALA A 1 155 ? 10.460 -0.238 -14.042 1.00 95.25 155 ALA A CA 1
ATOM 1227 C C . ALA A 1 155 ? 10.755 -1.379 -13.051 1.00 95.25 155 ALA A C 1
ATOM 1229 O O . ALA A 1 155 ? 9.835 -1.937 -12.452 1.00 95.25 155 ALA A O 1
ATOM 1230 N N . ALA A 1 156 ? 12.032 -1.702 -12.831 1.00 96.94 156 ALA A N 1
ATOM 1231 C CA . ALA A 1 156 ? 12.435 -2.726 -11.876 1.00 96.94 156 ALA A CA 1
ATOM 1232 C C . ALA A 1 156 ? 12.055 -2.332 -10.448 1.00 96.94 156 ALA A C 1
ATOM 1234 O O . ALA A 1 156 ? 11.349 -3.077 -9.778 1.00 96.94 156 ALA A O 1
ATOM 1235 N N . VAL A 1 157 ? 12.436 -1.138 -9.992 1.00 97.06 157 VAL A N 1
ATOM 1236 C CA . VAL A 1 157 ? 12.206 -0.712 -8.602 1.00 97.06 157 VAL A CA 1
ATOM 1237 C C . VAL A 1 157 ? 10.718 -0.528 -8.263 1.00 97.06 157 VAL A C 1
ATOM 1239 O O . VAL A 1 157 ? 10.338 -0.580 -7.095 1.00 97.06 157 VAL A O 1
ATOM 1242 N N . THR A 1 158 ? 9.867 -0.303 -9.270 1.00 94.81 158 THR A N 1
ATOM 1243 C CA . THR A 1 158 ? 8.423 -0.100 -9.076 1.00 94.81 158 THR A CA 1
ATOM 1244 C C . THR A 1 158 ? 7.628 -1.400 -8.995 1.00 94.81 158 THR A C 1
ATOM 1246 O O . THR A 1 158 ? 6.598 -1.420 -8.320 1.00 94.81 158 THR A O 1
ATOM 1249 N N . VAL A 1 159 ? 8.069 -2.472 -9.664 1.00 94.19 159 VAL A N 1
ATOM 1250 C CA . VAL A 1 159 ? 7.309 -3.737 -9.753 1.00 94.19 159 VAL A CA 1
ATOM 1251 C C . VAL A 1 159 ? 8.007 -4.901 -9.043 1.00 94.19 159 VAL A C 1
ATOM 1253 O O . VAL A 1 159 ? 7.341 -5.797 -8.526 1.00 94.19 159 VAL A O 1
ATOM 1256 N N . LEU A 1 160 ? 9.338 -4.904 -9.002 1.00 96.19 160 LEU A N 1
ATOM 1257 C CA . LEU A 1 160 ? 10.150 -5.933 -8.357 1.00 96.19 160 LEU A CA 1
ATOM 1258 C C . LEU A 1 160 ? 10.604 -5.479 -6.957 1.00 96.19 160 LEU A C 1
ATOM 1260 O O . LEU A 1 160 ? 10.487 -4.303 -6.606 1.00 96.19 160 LEU A O 1
ATOM 1264 N N . PRO A 1 161 ? 11.150 -6.390 -6.126 1.00 95.88 161 PRO A N 1
ATOM 1265 C CA . PRO A 1 161 ? 11.778 -6.000 -4.868 1.00 95.88 161 PRO A CA 1
ATOM 1266 C C . PRO A 1 161 ? 12.843 -4.926 -5.105 1.00 95.88 161 PRO A C 1
ATOM 1268 O O . PRO A 1 161 ? 13.633 -5.047 -6.042 1.00 95.88 161 PRO A O 1
ATOM 1271 N N . ALA A 1 162 ? 12.908 -3.909 -4.241 1.00 96.88 162 ALA A N 1
ATOM 1272 C CA . ALA A 1 162 ? 13.759 -2.733 -4.446 1.00 96.88 162 ALA A CA 1
ATOM 1273 C C . ALA A 1 162 ? 15.235 -3.083 -4.722 1.00 96.88 162 ALA A C 1
ATOM 1275 O O . ALA A 1 162 ? 15.886 -2.416 -5.514 1.00 96.88 162 ALA A O 1
ATOM 1276 N N . ALA A 1 163 ? 15.755 -4.165 -4.130 1.00 97.81 163 ALA A N 1
ATOM 1277 C CA . ALA A 1 163 ? 17.129 -4.624 -4.348 1.00 97.81 163 ALA A CA 1
ATOM 1278 C C . ALA A 1 163 ? 17.425 -5.075 -5.795 1.00 97.81 163 ALA A C 1
ATOM 1280 O O . ALA A 1 163 ? 18.581 -5.060 -6.215 1.00 97.81 163 ALA A O 1
ATOM 1281 N N . SER A 1 164 ? 16.404 -5.456 -6.569 1.00 97.88 164 SER A N 1
ATOM 1282 C CA . SER A 1 164 ? 16.564 -5.887 -7.966 1.00 97.88 164 SER A CA 1
ATOM 1283 C C . SER A 1 164 ? 17.099 -4.782 -8.880 1.00 97.88 164 SER A C 1
ATOM 1285 O O . SER A 1 164 ? 17.747 -5.099 -9.877 1.00 97.88 164 SER A O 1
ATOM 1287 N N . VAL A 1 165 ? 16.909 -3.505 -8.518 1.00 98.31 165 VAL A N 1
ATOM 1288 C CA . VAL A 1 165 ? 17.410 -2.362 -9.296 1.00 98.31 165 VAL A CA 1
ATOM 1289 C C . VAL A 1 165 ? 18.925 -2.426 -9.484 1.00 98.31 165 VAL A C 1
ATOM 1291 O O . VAL A 1 165 ? 19.410 -2.153 -10.572 1.00 98.31 165 VAL A O 1
ATOM 1294 N N . PHE A 1 166 ? 19.675 -2.895 -8.479 1.00 98.56 166 PHE A N 1
ATOM 1295 C CA . PHE A 1 166 ? 21.129 -3.031 -8.579 1.00 98.56 166 PHE A CA 1
ATOM 1296 C C . PHE A 1 166 ? 21.551 -4.131 -9.550 1.00 98.56 166 PHE A C 1
ATOM 1298 O O . PHE A 1 166 ? 22.544 -3.975 -10.252 1.00 98.56 166 PHE A O 1
ATOM 1305 N N . VAL A 1 167 ? 20.802 -5.235 -9.619 1.00 98.38 167 VAL A N 1
ATOM 1306 C CA . VAL A 1 167 ? 21.083 -6.315 -10.578 1.00 98.38 167 VAL A CA 1
ATOM 1307 C C . VAL A 1 167 ? 20.878 -5.805 -12.002 1.00 98.38 167 VAL A C 1
ATOM 1309 O O . VAL A 1 167 ? 21.733 -6.019 -12.858 1.00 98.38 167 VAL A O 1
ATOM 1312 N N . VAL A 1 168 ? 19.779 -5.082 -12.236 1.00 98.31 168 VAL A N 1
ATOM 1313 C CA . VAL A 1 168 ? 19.481 -4.460 -13.533 1.00 98.31 168 VAL A CA 1
ATOM 1314 C C . VAL A 1 168 ? 20.540 -3.416 -13.891 1.00 98.31 168 VAL A C 1
ATOM 1316 O O . VAL A 1 168 ? 21.091 -3.478 -14.985 1.00 98.31 168 VAL A O 1
ATOM 1319 N N . ALA A 1 169 ? 20.911 -2.544 -12.952 1.00 98.56 169 ALA A N 1
ATOM 1320 C CA . ALA A 1 169 ? 21.954 -1.538 -13.134 1.00 98.56 169 ALA A CA 1
ATOM 1321 C C . ALA A 1 169 ? 23.310 -2.157 -13.496 1.00 98.56 169 ALA A C 1
ATOM 1323 O O . ALA A 1 169 ? 23.976 -1.699 -14.417 1.00 98.56 169 ALA A O 1
ATOM 1324 N N . ILE A 1 170 ? 23.720 -3.233 -12.814 1.00 98.56 170 ILE A N 1
ATOM 1325 C CA . ILE A 1 170 ? 24.976 -3.937 -13.110 1.00 98.56 170 ILE A CA 1
ATOM 1326 C C . ILE A 1 170 ? 24.947 -4.519 -14.527 1.00 98.56 170 ILE A C 1
ATOM 1328 O O . ILE A 1 170 ? 25.905 -4.331 -15.276 1.00 98.56 170 ILE A O 1
ATOM 1332 N N . ILE A 1 171 ? 23.857 -5.189 -14.910 1.00 98.38 171 ILE A N 1
ATOM 1333 C CA . ILE A 1 171 ? 23.699 -5.752 -16.259 1.00 98.38 171 ILE A CA 1
ATOM 1334 C C . ILE A 1 171 ? 23.753 -4.636 -17.311 1.00 98.38 171 ILE A C 1
ATOM 1336 O O . ILE A 1 171 ? 24.479 -4.764 -18.298 1.00 98.38 171 ILE A O 1
ATOM 1340 N N . ASN A 1 172 ? 23.056 -3.524 -17.074 1.00 98.38 172 ASN A N 1
ATOM 1341 C CA . ASN A 1 172 ? 23.044 -2.368 -17.966 1.00 98.38 172 ASN A CA 1
ATOM 1342 C C . ASN A 1 172 ? 24.435 -1.735 -18.081 1.00 98.38 172 ASN A C 1
ATOM 1344 O O . ASN A 1 172 ? 24.894 -1.477 -19.187 1.00 98.38 172 ASN A O 1
ATOM 1348 N N . CYS A 1 173 ? 25.151 -1.549 -16.971 1.00 98.50 173 CYS A N 1
ATOM 1349 C CA . CYS A 1 173 ? 26.520 -1.032 -16.961 1.00 98.50 173 CYS A CA 1
ATOM 1350 C C . CYS A 1 173 ? 27.481 -1.935 -17.743 1.00 98.50 173 CYS A C 1
ATOM 1352 O O . CYS A 1 173 ? 28.262 -1.433 -18.551 1.00 98.50 173 CYS A O 1
ATOM 1354 N N . ILE A 1 174 ? 27.406 -3.257 -17.547 1.00 98.31 174 ILE A N 1
ATOM 1355 C CA . ILE A 1 174 ? 28.209 -4.223 -18.309 1.00 98.31 174 ILE A CA 1
ATOM 1356 C C . ILE A 1 174 ? 27.892 -4.103 -19.801 1.00 98.31 174 ILE A C 1
ATOM 1358 O O . ILE A 1 174 ? 28.813 -4.030 -20.612 1.00 98.31 174 ILE A O 1
ATOM 1362 N N . TYR A 1 175 ? 26.609 -4.035 -20.166 1.00 97.94 175 TYR A N 1
ATOM 1363 C CA . TYR A 1 175 ? 26.190 -3.892 -21.556 1.00 97.94 175 TYR A CA 1
ATOM 1364 C C . TYR A 1 175 ? 26.654 -2.568 -22.180 1.00 97.94 175 TYR A C 1
ATOM 1366 O O . TYR A 1 175 ? 27.170 -2.580 -23.295 1.00 97.94 175 TYR A O 1
ATOM 1374 N N . ILE A 1 176 ? 26.526 -1.442 -21.472 1.00 97.31 176 ILE A N 1
ATOM 1375 C CA . ILE A 1 176 ? 26.975 -0.117 -21.928 1.00 97.31 176 ILE A CA 1
ATOM 1376 C C . ILE A 1 176 ? 28.483 -0.138 -22.195 1.00 97.31 176 ILE A C 1
ATOM 1378 O O . ILE A 1 176 ? 28.923 0.231 -23.282 1.00 97.31 176 ILE A O 1
ATOM 1382 N N . VAL A 1 177 ? 29.275 -0.620 -21.231 1.00 98.00 177 VAL A N 1
ATOM 1383 C CA . VAL A 1 177 ? 30.736 -0.706 -21.367 1.00 98.00 177 VAL A CA 1
ATOM 1384 C C . VAL A 1 177 ? 31.119 -1.640 -22.514 1.00 98.00 177 VAL A C 1
ATOM 1386 O O . VAL A 1 177 ? 31.936 -1.268 -23.353 1.00 98.00 177 VAL A O 1
ATOM 1389 N N . ALA A 1 178 ? 30.508 -2.823 -22.598 1.00 97.19 178 ALA A N 1
ATOM 1390 C CA . ALA A 1 178 ? 30.773 -3.776 -23.671 1.00 97.19 178 ALA A CA 1
ATOM 1391 C C . ALA A 1 178 ? 30.404 -3.207 -25.049 1.00 97.19 178 ALA A C 1
ATOM 1393 O O . ALA A 1 178 ? 31.180 -3.346 -25.987 1.00 97.19 178 ALA A O 1
ATOM 1394 N N . SER A 1 179 ? 29.266 -2.521 -25.169 1.00 95.62 179 SER A N 1
ATOM 1395 C CA . SER A 1 179 ? 28.818 -1.923 -26.431 1.00 95.62 179 SER A CA 1
ATOM 1396 C C . SER A 1 179 ? 29.762 -0.813 -26.886 1.00 95.62 179 SER A C 1
ATOM 1398 O O . SER A 1 179 ? 30.161 -0.793 -28.043 1.00 95.62 179 SER A O 1
ATOM 1400 N N . ILE A 1 180 ? 30.189 0.069 -25.974 1.00 95.81 180 ILE A N 1
ATOM 1401 C CA . ILE A 1 180 ? 31.125 1.152 -26.307 1.00 95.81 180 ILE A CA 1
ATOM 1402 C C . ILE A 1 180 ? 32.521 0.609 -26.646 1.00 95.81 180 ILE A C 1
ATOM 1404 O O . ILE A 1 180 ? 33.199 1.204 -27.471 1.00 95.81 180 ILE A O 1
ATOM 1408 N N . LEU A 1 181 ? 32.980 -0.489 -26.039 1.00 95.62 181 LEU A N 1
ATOM 1409 C CA . LEU A 1 181 ? 34.332 -1.010 -26.289 1.00 95.62 181 LEU A CA 1
ATOM 1410 C C . LEU A 1 181 ? 34.423 -1.975 -27.478 1.00 95.62 181 LEU A C 1
ATOM 1412 O O . LEU A 1 181 ? 35.474 -2.042 -28.109 1.00 95.62 181 LEU A O 1
ATOM 1416 N N . LEU A 1 182 ? 33.370 -2.751 -27.748 1.00 95.44 182 LEU A N 1
ATOM 1417 C CA . LEU A 1 182 ? 33.410 -3.853 -28.716 1.00 95.44 182 LEU A CA 1
ATOM 1418 C C . LEU A 1 182 ? 32.724 -3.530 -30.046 1.00 95.44 182 LEU A C 1
ATOM 1420 O O . LEU A 1 182 ? 33.048 -4.170 -31.046 1.00 95.44 182 LEU A O 1
ATOM 1424 N N . MET A 1 183 ? 31.772 -2.591 -30.079 1.00 95.19 183 MET A N 1
ATOM 1425 C CA . MET A 1 183 ? 31.124 -2.204 -31.336 1.00 95.19 183 MET A CA 1
ATOM 1426 C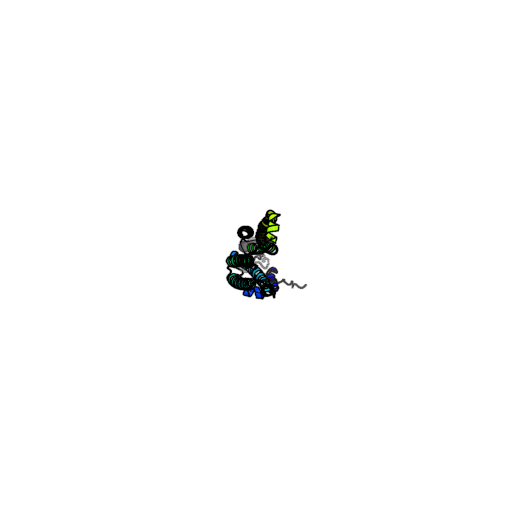 C . MET A 1 183 ? 32.021 -1.244 -32.128 1.00 95.19 183 MET A C 1
ATOM 1428 O O . MET A 1 183 ? 32.702 -0.414 -31.522 1.00 95.19 183 MET A O 1
ATOM 1432 N N . PRO A 1 184 ? 32.033 -1.331 -33.469 1.00 95.19 184 PRO A N 1
ATOM 1433 C CA . PRO A 1 184 ? 32.746 -0.376 -34.299 1.00 95.19 184 PRO A CA 1
ATOM 1434 C C . PRO A 1 184 ? 32.142 1.024 -34.148 1.00 95.19 184 PRO A C 1
ATOM 1436 O O . PRO A 1 184 ? 30.936 1.193 -33.958 1.00 95.19 184 PRO A O 1
ATOM 1439 N N . HIS A 1 185 ? 33.004 2.036 -34.197 1.00 95.81 185 HIS A N 1
ATOM 1440 C CA . HIS A 1 185 ? 32.627 3.435 -34.015 1.00 95.81 185 HIS A CA 1
AT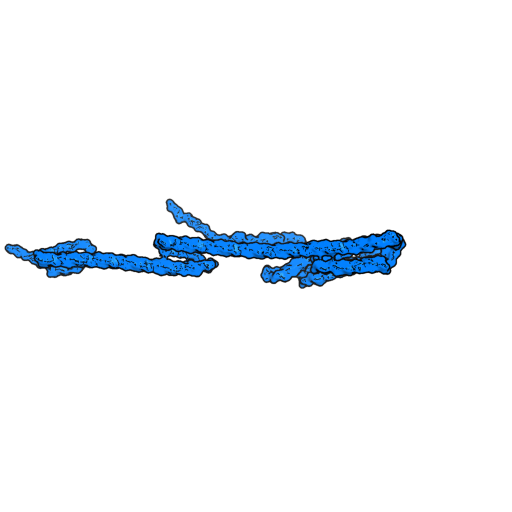OM 1441 C C . HIS A 1 185 ? 32.576 4.149 -35.354 1.00 95.81 185 HIS A C 1
ATOM 1443 O O . HIS A 1 185 ? 33.471 3.986 -36.185 1.00 95.81 185 HIS A O 1
ATOM 1449 N N . SER A 1 186 ? 31.591 5.030 -35.520 1.00 95.50 186 SER A N 1
ATOM 1450 C CA . SER A 1 186 ? 31.626 5.987 -36.620 1.00 95.50 186 SER A CA 1
ATOM 1451 C C . SER A 1 186 ? 32.869 6.888 -36.503 1.00 95.50 186 SER A C 1
ATOM 1453 O O . SER A 1 186 ? 33.345 7.128 -35.387 1.00 95.50 186 SER A O 1
ATOM 1455 N N . PRO A 1 187 ? 33.390 7.447 -37.614 1.00 95.69 187 PRO A N 1
ATOM 1456 C CA . PRO A 1 187 ? 34.565 8.324 -37.582 1.00 95.69 187 PRO A CA 1
ATOM 1457 C C . PRO A 1 187 ? 34.428 9.480 -36.581 1.00 95.69 187 PRO A C 1
ATOM 1459 O O . PRO A 1 187 ? 35.370 9.790 -35.851 1.00 95.69 187 PRO A O 1
ATOM 1462 N N . ASP A 1 188 ? 33.228 10.057 -36.486 1.00 95.81 188 ASP A N 1
ATOM 1463 C CA . ASP A 1 188 ? 32.915 11.140 -35.551 1.00 95.81 188 ASP A CA 1
ATOM 1464 C C . ASP A 1 188 ? 33.003 10.690 -34.087 1.00 95.81 188 ASP A C 1
ATOM 1466 O O . ASP A 1 188 ? 33.560 11.395 -33.243 1.00 95.81 188 ASP A O 1
ATOM 1470 N N . LEU A 1 189 ? 32.470 9.503 -33.771 1.00 95.69 189 LEU A N 1
ATOM 1471 C CA . LEU A 1 189 ? 32.540 8.959 -32.418 1.00 95.69 189 LEU A CA 1
ATOM 1472 C C . LEU A 1 189 ? 33.968 8.529 -32.072 1.00 95.69 189 LEU A C 1
ATOM 1474 O O . LEU A 1 189 ? 34.407 8.760 -30.948 1.00 95.69 189 LEU A O 1
ATOM 1478 N N . GLY A 1 190 ? 34.716 7.983 -33.032 1.00 96.44 190 GLY A N 1
ATOM 1479 C CA . GLY A 1 190 ? 36.134 7.669 -32.872 1.00 96.44 190 GLY A CA 1
ATOM 1480 C C . GLY A 1 190 ? 36.967 8.911 -32.540 1.00 96.44 190 GLY A C 1
ATOM 1481 O O . GLY A 1 190 ? 37.754 8.890 -31.592 1.00 96.44 190 GLY A O 1
ATOM 1482 N N . ALA A 1 191 ? 36.737 10.024 -33.247 1.00 96.81 191 ALA A N 1
ATOM 1483 C CA . ALA A 1 191 ? 37.383 11.306 -32.959 1.00 96.81 191 ALA A CA 1
ATOM 1484 C C . ALA A 1 191 ? 37.015 11.838 -31.563 1.00 96.81 191 ALA A C 1
ATOM 1486 O O . ALA A 1 191 ? 37.885 12.287 -30.815 1.00 96.81 191 ALA A O 1
ATOM 1487 N N . LEU A 1 192 ? 35.740 11.734 -31.169 1.00 96.06 192 LEU A N 1
ATOM 1488 C CA . LEU A 1 192 ? 35.295 12.120 -29.829 1.00 96.06 192 LEU A CA 1
ATOM 1489 C C . LEU A 1 192 ? 35.931 11.244 -28.739 1.00 96.06 192 LEU A C 1
ATOM 1491 O O . LEU A 1 192 ? 36.379 11.756 -27.711 1.00 96.06 192 LEU A O 1
ATOM 1495 N N . MET A 1 193 ? 35.997 9.930 -28.958 1.00 95.75 193 MET A N 1
ATOM 1496 C CA . MET A 1 193 ? 36.618 8.998 -28.025 1.00 95.75 193 MET A CA 1
ATOM 1497 C C . MET A 1 193 ? 38.105 9.299 -27.859 1.00 95.75 193 MET A C 1
ATOM 1499 O O . MET A 1 193 ? 38.555 9.371 -26.721 1.00 95.75 193 MET A O 1
ATOM 1503 N N . ALA A 1 194 ? 38.843 9.600 -28.930 1.00 96.69 194 ALA A N 1
ATOM 1504 C CA . ALA A 1 194 ? 40.263 9.952 -28.839 1.00 96.69 194 ALA A CA 1
ATOM 1505 C C . ALA A 1 194 ? 40.548 11.115 -27.865 1.00 96.69 194 ALA A C 1
ATOM 1507 O O . ALA A 1 194 ? 41.597 11.136 -27.221 1.00 96.69 194 ALA A O 1
ATOM 1508 N N . HIS A 1 195 ? 39.604 12.048 -27.703 1.00 96.62 195 HIS A N 1
ATOM 1509 C CA . HIS A 1 195 ? 39.734 13.181 -26.785 1.00 96.62 195 HIS A CA 1
ATOM 1510 C C . HIS A 1 195 ? 39.026 12.991 -25.437 1.00 96.62 195 HIS A C 1
ATOM 1512 O O . HIS A 1 195 ? 39.328 13.709 -24.484 1.00 96.62 195 HIS A O 1
ATOM 1518 N N . SER A 1 196 ? 38.038 12.098 -25.332 1.00 95.94 196 SER A N 1
ATOM 1519 C CA . SER A 1 196 ? 37.121 12.061 -24.181 1.00 95.94 196 SER A CA 1
ATOM 1520 C C . SER A 1 196 ? 36.542 10.674 -23.861 1.00 95.94 196 SER A C 1
ATOM 1522 O O . SER A 1 196 ? 35.404 10.591 -23.394 1.00 95.94 196 SER A O 1
ATOM 1524 N N . VAL A 1 197 ? 37.312 9.584 -24.032 1.00 93.38 197 VAL A N 1
ATOM 1525 C CA . VAL A 1 197 ? 36.886 8.207 -23.663 1.00 93.38 197 VAL A CA 1
ATOM 1526 C C . VAL A 1 197 ? 36.249 8.160 -22.272 1.00 93.38 197 VAL A C 1
ATOM 1528 O O . VAL A 1 197 ? 35.176 7.584 -22.094 1.00 93.38 197 VAL A O 1
ATOM 1531 N N . TYR A 1 198 ? 36.900 8.801 -21.293 1.00 94.06 198 TYR A N 1
ATOM 1532 C CA . TYR A 1 198 ? 36.455 8.811 -19.901 1.00 94.06 198 TYR A CA 1
ATOM 1533 C C . TYR A 1 198 ? 35.022 9.341 -19.787 1.00 94.06 198 TYR A C 1
ATOM 1535 O O . TYR A 1 198 ? 34.160 8.677 -19.224 1.00 94.06 198 TYR A O 1
ATOM 1543 N N . THR A 1 199 ? 34.735 10.496 -20.389 1.00 94.81 199 THR A N 1
ATOM 1544 C CA . THR A 1 199 ? 33.408 11.120 -20.325 1.00 94.81 199 THR A CA 1
ATOM 1545 C C . THR A 1 199 ? 32.351 10.310 -21.076 1.00 94.81 199 THR A C 1
ATOM 1547 O O . THR A 1 199 ? 31.225 10.214 -20.592 1.00 94.81 199 THR A O 1
ATOM 1550 N N . VAL A 1 200 ? 32.695 9.698 -22.216 1.00 96.00 200 VAL A N 1
ATOM 1551 C CA . VAL A 1 200 ? 31.758 8.887 -23.018 1.00 96.00 200 VAL A CA 1
ATOM 1552 C C . VAL A 1 200 ? 31.307 7.633 -22.261 1.00 96.00 200 VAL A C 1
ATOM 1554 O O . VAL A 1 200 ? 30.122 7.313 -22.275 1.00 96.00 200 VAL A O 1
ATOM 1557 N N . VAL A 1 201 ? 32.218 6.951 -21.558 1.00 96.44 201 VAL A N 1
ATOM 1558 C CA . VAL A 1 201 ? 31.902 5.711 -20.823 1.00 96.44 201 VAL A CA 1
ATOM 1559 C C . VAL A 1 201 ? 31.333 5.994 -19.434 1.00 96.44 201 VAL A C 1
ATOM 1561 O O . VAL A 1 201 ? 30.347 5.386 -19.021 1.00 96.44 201 VAL A O 1
ATOM 1564 N N . ILE A 1 202 ? 31.943 6.910 -18.683 1.00 97.00 202 ILE A N 1
ATOM 1565 C CA . ILE A 1 202 ? 31.623 7.068 -17.258 1.00 97.00 202 ILE A CA 1
ATOM 1566 C C . ILE A 1 202 ? 30.337 7.832 -17.046 1.00 97.00 202 ILE A C 1
ATOM 1568 O O . ILE A 1 202 ? 29.650 7.562 -16.070 1.00 97.00 202 ILE A O 1
ATOM 1572 N N . ARG A 1 203 ? 29.963 8.738 -17.951 1.00 96.62 203 ARG A N 1
ATOM 1573 C CA . ARG A 1 203 ? 28.703 9.474 -17.831 1.00 96.62 203 ARG A CA 1
ATOM 1574 C C . ARG A 1 203 ? 27.481 8.544 -17.725 1.00 96.62 203 ARG A C 1
ATOM 1576 O O . ARG A 1 203 ? 26.787 8.658 -16.715 1.00 96.62 203 ARG A O 1
ATOM 1583 N N . PRO A 1 204 ? 27.205 7.634 -18.681 1.00 96.56 204 PRO A N 1
ATOM 1584 C CA . PRO A 1 204 ? 26.037 6.762 -18.585 1.00 96.56 204 PRO A CA 1
ATOM 1585 C C . PRO A 1 204 ? 26.150 5.784 -17.408 1.00 96.56 204 PRO A C 1
ATOM 1587 O O . PRO A 1 204 ? 25.176 5.591 -16.691 1.00 96.56 204 PRO A O 1
ATOM 1590 N N . VAL A 1 205 ? 27.339 5.230 -17.131 1.00 98.25 205 VAL A N 1
ATOM 1591 C CA . VAL A 1 205 ? 27.554 4.302 -16.001 1.00 98.25 205 VAL A CA 1
ATOM 1592 C C . VAL A 1 205 ? 27.313 4.982 -14.651 1.00 98.25 205 VAL A C 1
ATOM 1594 O O . VAL A 1 205 ? 26.590 4.455 -13.808 1.00 98.25 205 VAL A O 1
ATOM 1597 N N . ALA A 1 206 ? 27.886 6.169 -14.437 1.00 98.00 206 ALA A N 1
ATOM 1598 C CA . ALA A 1 206 ? 27.679 6.941 -13.216 1.00 98.00 206 ALA A CA 1
ATOM 1599 C C . ALA A 1 206 ? 26.204 7.318 -13.048 1.00 98.00 206 ALA A C 1
ATOM 1601 O O . ALA A 1 206 ? 25.687 7.264 -11.933 1.00 98.00 206 ALA A O 1
ATOM 1602 N N . LEU A 1 207 ? 25.517 7.648 -14.147 1.00 97.69 207 LEU A N 1
ATOM 1603 C CA . LEU A 1 207 ? 24.094 7.957 -14.126 1.00 97.69 207 LEU A CA 1
ATOM 1604 C C . LEU A 1 207 ? 23.247 6.743 -13.705 1.00 97.69 207 LEU A C 1
ATOM 1606 O O . LEU A 1 207 ? 22.424 6.905 -12.807 1.00 97.69 207 LEU A O 1
ATOM 1610 N N . GLN A 1 208 ? 23.491 5.541 -14.250 1.00 98.19 208 GLN A N 1
ATOM 1611 C CA . GLN A 1 208 ? 22.816 4.304 -13.804 1.00 98.19 208 GLN A CA 1
ATOM 1612 C C . GLN A 1 208 ? 23.046 4.061 -12.303 1.00 98.19 208 GLN A C 1
ATOM 1614 O O . GLN A 1 208 ? 22.107 3.884 -11.535 1.00 98.19 208 GLN A O 1
ATOM 1619 N N . VAL A 1 209 ? 24.298 4.144 -11.833 1.00 98.44 209 VAL A N 1
ATOM 1620 C CA . VAL A 1 209 ? 24.623 3.909 -10.413 1.00 98.44 209 VAL A CA 1
ATOM 1621 C C . VAL A 1 209 ? 23.914 4.906 -9.494 1.00 98.44 209 VAL A C 1
ATOM 1623 O O . VAL A 1 209 ? 23.341 4.510 -8.476 1.00 98.44 209 VAL A O 1
ATOM 1626 N N . VAL A 1 210 ? 23.932 6.197 -9.838 1.00 98.50 210 VAL A N 1
ATOM 1627 C CA . VAL A 1 210 ? 23.258 7.234 -9.047 1.00 98.50 210 VAL A CA 1
ATOM 1628 C C . VAL A 1 210 ? 21.752 6.992 -9.021 1.00 98.50 210 VAL A C 1
ATOM 1630 O O . VAL A 1 210 ? 21.153 7.040 -7.944 1.00 98.50 210 VAL A O 1
ATOM 1633 N N . VAL A 1 211 ? 21.135 6.698 -10.169 1.00 98.50 211 VAL A N 1
ATOM 1634 C CA . VAL A 1 211 ? 19.691 6.455 -10.237 1.00 98.50 211 VAL A CA 1
ATOM 1635 C C . VAL A 1 211 ? 19.305 5.196 -9.463 1.00 98.50 211 VAL A C 1
ATOM 1637 O O . VAL A 1 211 ? 18.378 5.265 -8.654 1.00 98.50 211 VAL A O 1
ATOM 1640 N N . ALA A 1 212 ? 20.042 4.095 -9.595 1.00 98.44 212 ALA A N 1
ATOM 1641 C CA . ALA A 1 212 ? 19.815 2.874 -8.828 1.00 98.44 212 ALA A CA 1
ATOM 1642 C C . ALA A 1 212 ? 19.862 3.121 -7.309 1.00 98.44 212 ALA A C 1
ATOM 1644 O O . ALA A 1 212 ? 18.964 2.694 -6.583 1.00 98.44 212 ALA A O 1
ATOM 1645 N N . VAL A 1 213 ? 20.858 3.866 -6.812 1.00 98.62 213 VAL A N 1
ATOM 1646 C CA . VAL A 1 213 ? 20.970 4.194 -5.378 1.00 98.62 213 VAL A CA 1
ATOM 1647 C C . VAL A 1 213 ? 19.814 5.079 -4.913 1.00 98.62 213 VAL A C 1
ATOM 1649 O O . VAL A 1 213 ? 19.173 4.777 -3.904 1.00 98.62 213 VAL A O 1
ATOM 1652 N N . VAL A 1 214 ? 19.530 6.167 -5.634 1.00 98.56 214 VAL A N 1
ATOM 1653 C CA . VAL A 1 214 ? 18.479 7.123 -5.253 1.00 98.56 214 VAL A CA 1
ATOM 1654 C C . VAL A 1 214 ? 17.108 6.452 -5.258 1.00 98.56 214 VAL A C 1
ATOM 1656 O O . VAL A 1 214 ? 16.344 6.595 -4.302 1.00 98.56 214 VAL A O 1
ATOM 1659 N N . THR A 1 215 ? 16.801 5.684 -6.302 1.00 97.75 215 THR A N 1
ATOM 1660 C CA . THR A 1 215 ? 15.512 4.997 -6.438 1.00 97.75 215 THR A C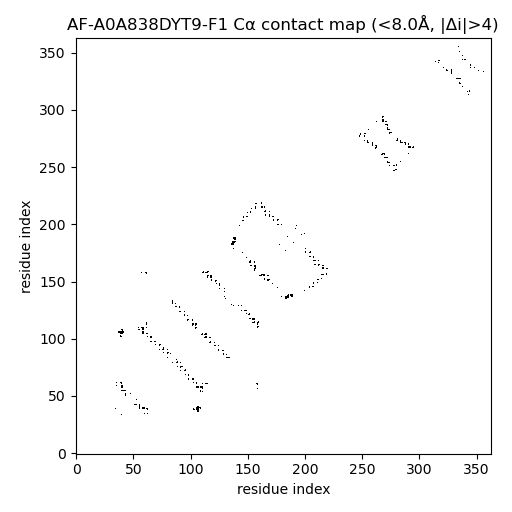A 1
ATOM 1661 C C . THR A 1 215 ? 15.348 3.879 -5.414 1.00 97.75 215 THR A C 1
ATOM 1663 O O . THR A 1 215 ? 14.273 3.760 -4.825 1.00 97.75 215 THR A O 1
ATOM 1666 N N . TYR A 1 216 ? 16.410 3.125 -5.116 1.00 98.31 216 TYR A N 1
ATOM 1667 C CA . TYR A 1 216 ? 16.414 2.135 -4.041 1.00 98.31 216 TYR A CA 1
ATOM 1668 C C . TYR A 1 216 ? 16.083 2.764 -2.684 1.00 98.31 216 TYR A C 1
ATOM 1670 O O . TYR A 1 216 ? 15.185 2.291 -1.984 1.00 98.31 216 TYR A O 1
ATOM 1678 N N . LEU A 1 217 ? 16.781 3.845 -2.316 1.00 98.06 217 LEU A N 1
ATOM 1679 C CA . LEU A 1 217 ? 16.540 4.548 -1.055 1.00 98.06 217 LEU A CA 1
ATOM 1680 C C . LEU A 1 217 ? 15.121 5.114 -0.999 1.00 98.06 217 LEU A C 1
ATOM 1682 O O . LEU A 1 217 ? 14.457 5.005 0.031 1.00 98.06 217 LEU A O 1
ATOM 1686 N N . TRP A 1 218 ? 14.638 5.680 -2.106 1.00 98.00 218 TRP A N 1
ATOM 1687 C CA . TRP A 1 218 ? 13.289 6.227 -2.193 1.00 98.00 218 TRP A CA 1
ATOM 1688 C C . TRP A 1 218 ? 12.215 5.154 -1.980 1.00 98.00 218 TRP A C 1
ATOM 1690 O O . TRP A 1 218 ? 11.365 5.317 -1.102 1.00 98.00 218 TRP A O 1
ATOM 1700 N N . VAL A 1 219 ? 12.280 4.034 -2.709 1.00 96.19 219 VAL A N 1
ATOM 1701 C CA . VAL A 1 219 ? 11.302 2.943 -2.568 1.00 96.19 219 VAL A CA 1
ATOM 1702 C C . VAL A 1 219 ? 11.380 2.308 -1.186 1.00 96.19 219 VAL A C 1
ATOM 1704 O O . VAL A 1 219 ? 10.340 2.068 -0.575 1.00 96.19 219 VAL A O 1
ATOM 1707 N N . ARG A 1 220 ? 12.584 2.094 -0.646 1.00 97.12 220 ARG A N 1
ATOM 1708 C CA . ARG A 1 220 ? 12.755 1.546 0.704 1.00 97.12 220 ARG A CA 1
ATOM 1709 C C . ARG A 1 220 ? 12.136 2.453 1.768 1.00 97.12 220 ARG A C 1
ATOM 1711 O O . ARG A 1 220 ? 11.345 1.988 2.583 1.00 97.12 220 ARG A O 1
ATOM 1718 N N . ASN A 1 221 ? 12.423 3.752 1.715 1.00 96.69 221 ASN A N 1
ATOM 1719 C CA . ASN A 1 221 ? 11.850 4.721 2.648 1.00 96.69 221 ASN A CA 1
ATOM 1720 C C . ASN A 1 221 ? 10.321 4.798 2.528 1.00 96.69 221 ASN A C 1
ATOM 1722 O O . ASN A 1 221 ? 9.632 4.920 3.541 1.00 96.69 221 ASN A O 1
ATOM 1726 N N . ALA A 1 222 ? 9.783 4.711 1.307 1.00 94.62 222 ALA A N 1
ATOM 1727 C CA . ALA A 1 222 ? 8.343 4.683 1.072 1.00 94.62 222 ALA A CA 1
ATOM 1728 C C . ALA A 1 222 ? 7.695 3.415 1.652 1.00 94.62 222 ALA A C 1
ATOM 1730 O O . ALA A 1 222 ? 6.676 3.509 2.336 1.00 94.62 222 ALA A O 1
ATOM 1731 N N . GLN A 1 223 ? 8.303 2.244 1.447 1.00 92.75 223 GLN A N 1
ATOM 1732 C CA . GLN A 1 223 ? 7.839 0.977 2.022 1.00 92.75 223 GLN A CA 1
ATOM 1733 C C . GLN A 1 223 ? 7.854 1.017 3.556 1.00 92.75 223 GLN A C 1
ATOM 1735 O O . GLN A 1 223 ? 6.857 0.669 4.187 1.00 92.75 223 GLN A O 1
ATOM 1740 N N . ASP A 1 224 ? 8.929 1.525 4.160 1.00 95.81 224 ASP A N 1
ATOM 1741 C CA . ASP A 1 224 ? 9.039 1.671 5.615 1.00 95.81 224 ASP A CA 1
ATOM 1742 C C . ASP A 1 224 ? 8.029 2.687 6.174 1.00 95.81 224 ASP A C 1
ATOM 1744 O O . ASP A 1 224 ? 7.489 2.509 7.267 1.00 95.81 224 ASP A O 1
ATOM 1748 N N . ALA A 1 225 ? 7.741 3.766 5.442 1.00 94.75 225 ALA A N 1
ATOM 1749 C CA . ALA A 1 225 ? 6.708 4.727 5.822 1.00 94.75 225 ALA A CA 1
ATOM 1750 C C . ALA A 1 225 ? 5.304 4.106 5.783 1.00 94.75 225 ALA A C 1
ATOM 1752 O O . ALA A 1 225 ? 4.542 4.298 6.729 1.00 94.75 225 ALA A O 1
ATOM 1753 N N . ILE A 1 226 ? 4.992 3.323 4.746 1.00 89.62 226 ILE A N 1
ATOM 1754 C CA . ILE A 1 226 ? 3.717 2.603 4.625 1.00 89.62 226 ILE A CA 1
ATOM 1755 C C . ILE A 1 226 ? 3.566 1.594 5.768 1.00 89.62 226 ILE A C 1
ATOM 1757 O O . ILE A 1 226 ? 2.556 1.608 6.461 1.00 89.62 226 ILE A O 1
ATOM 1761 N N . LEU A 1 227 ? 4.597 0.791 6.050 1.00 90.56 227 LEU A N 1
ATOM 1762 C CA . LEU A 1 227 ? 4.565 -0.172 7.156 1.00 90.56 227 LEU A CA 1
ATOM 1763 C C . LEU A 1 227 ? 4.381 0.503 8.521 1.00 90.56 227 LEU A C 1
ATOM 1765 O O . LEU A 1 227 ? 3.710 -0.041 9.397 1.00 90.56 227 LEU A O 1
ATOM 1769 N N . ARG A 1 228 ? 4.976 1.685 8.726 1.00 94.94 228 ARG A N 1
ATOM 1770 C CA . ARG A 1 228 ? 4.766 2.471 9.951 1.00 94.94 228 ARG A CA 1
ATOM 1771 C C . ARG A 1 228 ? 3.347 3.028 10.038 1.00 94.94 228 ARG A C 1
ATOM 1773 O O . ARG A 1 228 ? 2.778 2.991 11.125 1.00 94.94 228 ARG A O 1
ATOM 1780 N N . ALA A 1 229 ? 2.787 3.507 8.930 1.00 93.12 229 ALA A N 1
ATOM 1781 C CA . ALA A 1 229 ? 1.411 3.992 8.877 1.00 93.12 229 ALA A CA 1
ATOM 1782 C C . ALA A 1 229 ? 0.405 2.866 9.171 1.00 93.12 229 ALA A C 1
ATOM 1784 O O . ALA A 1 229 ? -0.447 3.042 10.037 1.00 93.12 229 ALA A O 1
ATOM 1785 N N . ASP A 1 230 ? 0.573 1.689 8.558 1.00 88.69 230 ASP A N 1
ATOM 1786 C CA . ASP A 1 230 ? -0.292 0.522 8.786 1.00 88.69 230 ASP A CA 1
ATOM 1787 C C . ASP A 1 230 ? -0.253 0.078 10.262 1.00 88.69 230 ASP A C 1
ATOM 1789 O O . ASP A 1 230 ? -1.281 -0.202 10.878 1.00 88.69 230 ASP A O 1
ATOM 1793 N N . ARG A 1 231 ? 0.939 0.068 10.879 1.00 92.81 231 ARG A N 1
ATOM 1794 C CA . ARG A 1 231 ? 1.086 -0.227 12.316 1.00 92.81 231 ARG A CA 1
ATOM 1795 C C . ARG A 1 231 ? 0.410 0.823 13.193 1.00 92.81 231 ARG A C 1
ATOM 1797 O O . ARG A 1 231 ? -0.222 0.457 14.178 1.00 92.81 231 ARG A O 1
ATOM 1804 N N . ALA A 1 232 ? 0.541 2.104 12.852 1.00 94.69 232 ALA A N 1
ATOM 1805 C CA . ALA A 1 232 ? -0.101 3.185 13.593 1.00 94.69 232 ALA A CA 1
ATOM 1806 C C . ALA A 1 232 ? -1.634 3.103 13.506 1.00 94.69 232 ALA A C 1
ATOM 1808 O O . ALA A 1 232 ? -2.305 3.334 14.507 1.00 94.69 232 ALA A O 1
ATOM 1809 N N . GLU A 1 233 ? -2.186 2.713 12.353 1.00 91.12 233 GLU A N 1
ATOM 1810 C CA . GLU A 1 233 ? -3.626 2.494 12.190 1.00 91.12 233 GLU A CA 1
ATOM 1811 C C . GLU A 1 233 ? -4.126 1.338 13.066 1.00 91.12 233 GLU A C 1
ATOM 1813 O O . GLU A 1 233 ? -5.107 1.499 13.791 1.00 91.12 233 GLU A O 1
ATOM 1818 N N . VAL A 1 234 ? -3.421 0.201 13.072 1.00 88.75 234 VAL A N 1
ATOM 1819 C CA . VAL A 1 234 ? -3.771 -0.941 13.935 1.00 88.75 234 VAL A CA 1
ATOM 1820 C C . VAL A 1 234 ? -3.699 -0.558 15.416 1.00 88.75 234 VAL A C 1
ATOM 1822 O O . VAL A 1 234 ? -4.591 -0.915 16.183 1.00 88.75 234 VAL A O 1
ATOM 1825 N N . ILE A 1 235 ? -2.679 0.203 15.828 1.00 95.38 235 ILE A N 1
ATOM 1826 C CA . ILE A 1 235 ? -2.560 0.691 17.210 1.00 95.38 235 ILE A CA 1
ATOM 1827 C C . ILE A 1 235 ? -3.719 1.629 17.553 1.00 95.38 235 ILE A C 1
ATOM 1829 O O . ILE A 1 235 ? -4.351 1.439 18.586 1.00 95.38 235 ILE A O 1
ATOM 1833 N N . ALA A 1 236 ? -4.060 2.579 16.681 1.00 93.62 236 ALA A N 1
ATOM 1834 C CA . ALA A 1 236 ? -5.170 3.501 16.913 1.00 93.62 236 ALA A CA 1
ATOM 1835 C C . ALA A 1 236 ? -6.523 2.773 17.023 1.00 93.62 236 ALA A C 1
ATOM 1837 O O . ALA A 1 236 ? -7.342 3.112 17.879 1.00 93.62 236 ALA A O 1
ATOM 1838 N N . GLN A 1 237 ? -6.757 1.743 16.200 1.00 89.94 237 GLN A N 1
ATOM 1839 C CA . GLN A 1 237 ? -7.953 0.898 16.297 1.00 89.94 237 GLN A CA 1
ATOM 1840 C C . GLN A 1 237 ? -7.999 0.135 17.627 1.00 89.94 237 GLN A C 1
ATOM 1842 O O . GLN A 1 237 ? -9.041 0.100 18.287 1.00 89.94 237 GLN A O 1
ATOM 1847 N N . LEU A 1 238 ? -6.867 -0.429 18.059 1.00 95.12 238 LEU A N 1
ATOM 1848 C CA . LEU A 1 238 ? -6.766 -1.119 19.343 1.00 95.12 238 LEU A CA 1
ATOM 1849 C C . LEU A 1 238 ? -6.980 -0.160 20.517 1.00 95.12 238 LEU A C 1
ATOM 1851 O O . LEU A 1 238 ? -7.793 -0.453 21.391 1.00 95.12 238 LEU A O 1
ATOM 1855 N N . GLU A 1 239 ? -6.335 1.003 20.523 1.00 96.12 239 GLU A N 1
ATOM 1856 C CA . GLU A 1 239 ? -6.531 2.033 21.547 1.00 96.12 239 GLU A CA 1
ATOM 1857 C C . GLU A 1 239 ? -7.989 2.487 21.624 1.00 96.12 239 GLU A C 1
ATOM 1859 O O . GLU A 1 239 ? -8.532 2.622 22.719 1.00 96.12 239 GLU A O 1
ATOM 1864 N N . HIS A 1 240 ? -8.658 2.658 20.481 1.00 95.12 240 HIS A N 1
ATOM 1865 C CA . HIS A 1 240 ? -10.078 2.993 20.447 1.00 95.12 240 HIS A CA 1
ATOM 1866 C C . HIS A 1 240 ? -10.952 1.875 21.039 1.00 95.12 240 HIS A C 1
ATOM 1868 O O . HIS A 1 240 ? -11.866 2.145 21.824 1.00 95.12 240 HIS A O 1
ATOM 1874 N N . SER A 1 241 ? -10.651 0.612 20.722 1.00 94.44 241 SER A N 1
ATOM 1875 C CA . SER A 1 241 ? -11.355 -0.543 21.296 1.00 94.44 241 SER A CA 1
ATOM 1876 C C . SER A 1 241 ? -11.147 -0.664 22.814 1.00 94.44 241 SER A C 1
ATOM 1878 O O . SER A 1 241 ? -12.089 -0.924 23.556 1.00 94.44 241 SER A O 1
ATOM 1880 N N . ILE A 1 242 ? -9.942 -0.374 23.311 1.00 96.62 242 ILE A N 1
ATOM 1881 C CA . ILE A 1 242 ? -9.633 -0.385 24.747 1.00 96.62 242 ILE A CA 1
ATOM 1882 C C . ILE A 1 242 ? -10.310 0.795 25.451 1.00 96.62 242 ILE A C 1
ATOM 1884 O O . ILE A 1 242 ? -10.881 0.640 26.529 1.00 96.62 242 ILE A O 1
ATOM 1888 N N . ALA A 1 243 ? -10.274 1.984 24.849 1.00 96.69 243 ALA A N 1
ATOM 1889 C CA . ALA A 1 243 ? -10.908 3.174 25.401 1.00 96.69 243 ALA A CA 1
ATOM 1890 C C . ALA A 1 243 ? -12.436 3.028 25.480 1.00 96.69 243 ALA A C 1
ATOM 1892 O O . ALA A 1 243 ? -13.029 3.471 26.463 1.00 96.69 243 ALA A O 1
ATOM 1893 N N . SER A 1 244 ? -13.070 2.400 24.484 1.00 95.00 244 SER A N 1
ATOM 1894 C CA . SER A 1 244 ? -14.508 2.092 24.521 1.00 95.00 244 SER A CA 1
ATOM 1895 C C . SER A 1 244 ? -14.834 1.066 25.605 1.00 95.00 244 SER A C 1
ATOM 1897 O O . SER A 1 244 ? -15.639 1.372 26.479 1.00 95.00 244 SER A O 1
ATOM 1899 N N . GLN A 1 245 ? -14.116 -0.062 25.659 1.00 95.38 245 GLN A N 1
ATOM 1900 C CA . GLN A 1 245 ? -14.282 -1.056 26.729 1.00 95.38 245 GLN A CA 1
ATOM 1901 C C . GLN A 1 245 ? -14.117 -0.452 28.128 1.00 95.38 245 GLN A C 1
ATOM 1903 O O . GLN A 1 245 ? -14.870 -0.783 29.043 1.00 95.38 245 GLN A O 1
ATOM 1908 N N . LYS A 1 246 ? -13.151 0.457 28.304 1.00 96.81 246 LYS A N 1
ATOM 1909 C CA . LYS A 1 246 ? -12.940 1.152 29.575 1.00 96.81 246 LYS A CA 1
ATOM 1910 C C . LYS A 1 246 ? -14.118 2.054 29.936 1.00 96.81 246 LYS A C 1
ATOM 1912 O O . LYS A 1 246 ? -14.560 2.023 31.078 1.00 96.81 246 LYS A O 1
ATOM 1917 N N . ARG A 1 247 ? -14.635 2.836 28.983 1.00 96.56 247 ARG A N 1
ATOM 1918 C CA . ARG A 1 247 ? -15.807 3.698 29.212 1.00 96.56 247 ARG A CA 1
ATOM 1919 C C . ARG A 1 247 ? -17.043 2.885 29.572 1.00 96.56 247 ARG A C 1
ATOM 1921 O O . ARG A 1 247 ? -17.744 3.265 30.504 1.00 96.56 247 ARG A O 1
ATOM 1928 N N . ASP A 1 248 ? -17.276 1.776 28.876 1.00 95.44 248 ASP A N 1
ATOM 1929 C CA . ASP A 1 248 ? -18.401 0.885 29.159 1.00 95.44 248 ASP A CA 1
ATOM 1930 C C . ASP A 1 248 ? -18.273 0.303 30.572 1.00 95.44 248 ASP A C 1
ATOM 1932 O O . ASP A 1 248 ? -19.204 0.364 31.372 1.00 95.44 248 ASP A O 1
ATOM 1936 N N . LEU A 1 249 ? -17.076 -0.165 30.936 1.00 97.69 249 LEU A N 1
ATOM 1937 C CA . LEU A 1 249 ? -16.798 -0.673 32.275 1.00 97.69 249 LEU A CA 1
ATOM 1938 C C . LEU A 1 249 ? -16.990 0.399 33.362 1.00 97.69 249 LEU A C 1
ATOM 1940 O O . LEU A 1 249 ? -17.660 0.124 34.358 1.00 97.69 249 LEU A O 1
ATOM 1944 N N . ASP A 1 250 ? -16.468 1.613 33.166 1.00 97.94 250 ASP A N 1
ATOM 1945 C CA . ASP A 1 250 ? -16.632 2.739 34.098 1.00 97.94 250 ASP A CA 1
ATOM 1946 C C . ASP A 1 250 ? -18.115 3.109 34.272 1.00 97.94 250 ASP A C 1
ATOM 1948 O O . ASP A 1 250 ? -18.585 3.301 35.398 1.00 97.94 250 ASP A O 1
ATOM 1952 N N . TYR A 1 251 ? -18.877 3.140 33.175 1.00 97.75 251 TYR A N 1
ATOM 1953 C CA . TYR A 1 251 ? -20.322 3.362 33.200 1.00 97.75 251 TYR A CA 1
ATOM 1954 C C . TYR A 1 251 ? -21.044 2.281 34.015 1.00 97.75 251 TYR A C 1
ATOM 1956 O O . TYR A 1 251 ? -21.846 2.593 34.900 1.00 97.75 251 TYR A O 1
ATOM 1964 N N . GLY A 1 252 ? -20.721 1.005 33.788 1.00 97.06 252 GLY A N 1
ATOM 1965 C CA . GLY A 1 252 ? -21.327 -0.086 34.543 1.00 97.06 252 GLY A CA 1
ATOM 1966 C C . GLY A 1 252 ? -20.969 -0.081 36.031 1.00 97.06 252 GLY A C 1
ATOM 1967 O O . GLY A 1 252 ? -21.823 -0.391 36.865 1.00 97.06 252 GLY A O 1
ATOM 1968 N N . ILE A 1 253 ? -19.748 0.328 36.394 1.00 98.19 253 ILE A N 1
ATOM 1969 C CA . ILE A 1 253 ? -19.350 0.516 37.799 1.00 98.19 253 ILE A CA 1
ATOM 1970 C C . ILE A 1 253 ? -20.190 1.615 38.450 1.00 98.19 253 ILE A C 1
ATOM 1972 O O . ILE A 1 253 ? -20.691 1.418 39.558 1.00 98.19 253 ILE A O 1
ATOM 1976 N N . GLN A 1 254 ? -20.376 2.754 37.779 1.00 98.06 254 GLN A N 1
ATOM 1977 C CA . GLN A 1 254 ? -21.171 3.861 38.316 1.00 98.06 254 GLN A CA 1
ATOM 1978 C C . GLN A 1 254 ? -22.623 3.447 38.576 1.00 98.06 254 GLN A C 1
ATOM 1980 O O . GLN A 1 254 ? -23.162 3.759 39.638 1.00 98.06 254 GLN A O 1
ATOM 1985 N N . GLN A 1 255 ? -23.234 2.677 37.671 1.00 97.81 255 GLN A N 1
ATOM 1986 C CA . GLN A 1 255 ? -24.586 2.146 37.873 1.00 97.81 255 GLN A CA 1
ATOM 1987 C C . GLN A 1 255 ? -24.678 1.193 39.074 1.00 97.81 255 GLN A C 1
ATOM 1989 O O . GLN A 1 255 ? -25.630 1.264 39.859 1.00 97.81 255 GLN A O 1
ATOM 1994 N N . LEU A 1 256 ? -23.696 0.299 39.241 1.00 97.94 256 LEU A N 1
ATOM 1995 C CA . LEU A 1 256 ? -23.633 -0.604 40.394 1.00 97.94 256 LEU A CA 1
ATOM 1996 C C . LEU A 1 256 ? -23.450 0.165 41.704 1.00 97.94 256 LEU A C 1
ATOM 1998 O O . LEU A 1 256 ? -24.148 -0.114 42.679 1.00 97.94 256 LEU A O 1
ATOM 2002 N N . LEU A 1 257 ? -22.559 1.158 41.718 1.00 98.25 257 LEU A N 1
ATOM 2003 C CA . LEU A 1 257 ? -22.320 2.009 42.881 1.00 98.25 257 LEU A CA 1
ATOM 2004 C C . LEU A 1 257 ? -23.581 2.792 43.250 1.00 98.25 257 LEU A C 1
ATOM 2006 O O . LEU A 1 257 ? -23.972 2.800 44.413 1.00 98.25 257 LEU A O 1
ATOM 2010 N N . GLN A 1 258 ? -24.263 3.392 42.274 1.00 98.12 258 GLN A N 1
ATOM 2011 C CA . GLN A 1 258 ? -25.514 4.111 42.509 1.00 98.12 258 GLN A CA 1
ATOM 2012 C C . GLN A 1 258 ? -26.601 3.192 43.085 1.00 98.12 258 GLN A C 1
ATOM 2014 O O . GLN A 1 258 ? -27.284 3.575 44.033 1.00 98.12 258 GLN A O 1
ATOM 2019 N N . THR A 1 259 ? -26.712 1.965 42.567 1.00 97.81 259 THR A N 1
ATOM 2020 C CA . THR A 1 259 ? -27.631 0.940 43.091 1.00 97.81 259 THR A CA 1
ATOM 2021 C C . THR A 1 259 ? -27.313 0.610 44.553 1.00 97.81 259 THR A C 1
ATOM 2023 O O . THR A 1 259 ? -28.211 0.577 45.392 1.00 97.81 259 THR A O 1
ATOM 2026 N N . LEU A 1 260 ? 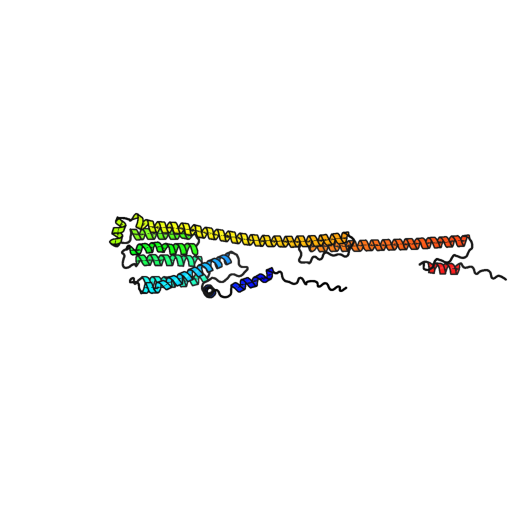-26.031 0.408 44.877 1.00 97.62 260 LEU A N 1
ATOM 2027 C CA . LEU A 1 260 ? -25.569 0.138 46.241 1.00 97.62 260 LEU A CA 1
ATOM 2028 C C . LEU A 1 260 ? -25.847 1.305 47.194 1.00 97.62 260 LEU A C 1
ATOM 2030 O O . LEU A 1 260 ? -26.282 1.073 48.317 1.00 97.62 260 LEU A O 1
ATOM 2034 N N . VAL A 1 261 ? -25.633 2.547 46.754 1.00 98.12 261 VAL A N 1
ATOM 2035 C CA . VAL A 1 261 ? -25.914 3.748 47.556 1.00 98.12 261 VAL A CA 1
ATOM 2036 C C . VAL A 1 261 ? -27.411 3.886 47.836 1.00 98.12 261 VAL A C 1
ATOM 2038 O O . VAL A 1 261 ? -27.793 4.159 48.971 1.00 98.12 261 VAL A O 1
ATOM 2041 N N . GLN A 1 262 ? -28.275 3.664 46.841 1.00 97.62 262 GLN A N 1
ATOM 2042 C CA . GLN A 1 262 ? -29.728 3.710 47.046 1.00 97.62 262 GLN A CA 1
ATOM 2043 C C . GLN A 1 262 ? -30.205 2.608 48.003 1.00 97.62 262 GLN A C 1
ATOM 2045 O O . GLN A 1 262 ? -30.977 2.890 48.920 1.00 97.62 262 GLN A O 1
ATOM 2050 N N . ALA A 1 263 ? -29.669 1.393 47.866 1.00 97.75 263 ALA A N 1
ATOM 2051 C CA . ALA A 1 263 ? -29.939 0.302 48.797 1.00 97.75 263 ALA A CA 1
ATOM 2052 C C . ALA A 1 263 ? -29.452 0.606 50.224 1.00 97.75 263 ALA A C 1
ATOM 2054 O O . ALA A 1 263 ? -30.173 0.354 51.189 1.00 97.75 263 ALA A O 1
ATOM 2055 N N . ALA A 1 264 ? -28.262 1.197 50.372 1.00 97.06 264 ALA A N 1
ATOM 2056 C CA . ALA A 1 264 ? -27.721 1.612 51.667 1.00 97.06 264 ALA A CA 1
ATOM 2057 C C . ALA A 1 264 ? -28.565 2.712 52.336 1.00 97.06 264 ALA A C 1
ATOM 2059 O O . ALA A 1 264 ? -28.665 2.747 53.559 1.00 97.06 264 ALA A O 1
ATOM 2060 N N . ASN A 1 265 ? -29.229 3.558 51.542 1.00 97.62 265 ASN A N 1
ATOM 2061 C CA . ASN A 1 265 ? -30.186 4.561 52.017 1.00 97.62 265 ASN A CA 1
ATOM 2062 C C . ASN A 1 265 ? -31.578 3.981 52.349 1.00 97.62 265 ASN A C 1
ATOM 2064 O O . ASN A 1 265 ? -32.505 4.738 52.630 1.00 97.62 265 ASN A O 1
ATOM 2068 N N . GLY A 1 266 ? -31.733 2.653 52.335 1.00 95.81 266 GLY A N 1
ATOM 2069 C CA . GLY A 1 266 ? -32.951 1.952 52.744 1.00 95.81 266 GLY A CA 1
ATOM 2070 C C . GLY A 1 266 ? -33.872 1.537 51.597 1.00 95.81 266 GLY A C 1
ATOM 2071 O O . GLY A 1 266 ? -34.830 0.802 51.839 1.00 95.81 266 GLY A O 1
ATOM 2072 N N . ASP A 1 267 ? -33.588 1.929 50.351 1.00 97.19 267 ASP A N 1
ATOM 2073 C CA . ASP A 1 267 ? -34.376 1.485 49.200 1.00 97.19 267 ASP A CA 1
ATOM 2074 C C . ASP A 1 267 ? -33.880 0.130 48.672 1.00 97.19 267 ASP A C 1
ATOM 2076 O O . ASP A 1 267 ? -33.126 0.021 47.705 1.00 97.19 267 ASP A O 1
ATOM 2080 N N . MET A 1 268 ? -34.329 -0.944 49.321 1.00 96.06 268 MET A N 1
ATOM 2081 C CA . MET A 1 268 ? -33.992 -2.320 48.931 1.00 96.06 268 MET A CA 1
ATOM 2082 C C . MET A 1 268 ? -34.729 -2.796 47.664 1.00 96.06 268 MET A C 1
ATOM 2084 O O . MET A 1 268 ? -34.494 -3.917 47.195 1.00 96.06 268 MET A O 1
ATOM 2088 N N . SER A 1 269 ? -35.636 -1.980 47.111 1.00 96.31 269 SER A N 1
ATOM 2089 C CA . SER A 1 269 ? -36.384 -2.313 45.895 1.00 96.31 269 SER A CA 1
ATOM 2090 C C . SER A 1 269 ? -35.589 -2.038 44.615 1.00 96.31 269 SER A C 1
ATOM 2092 O O . SER A 1 269 ? -35.887 -2.629 43.574 1.00 96.31 269 SER A O 1
ATOM 2094 N N . VAL A 1 270 ? -34.531 -1.225 44.704 1.00 97.44 270 VAL A N 1
ATOM 2095 C CA . VAL A 1 270 ? -33.665 -0.892 43.570 1.00 97.44 270 VAL A CA 1
ATOM 2096 C C . VAL A 1 270 ? -32.973 -2.141 43.028 1.00 97.44 270 VAL A C 1
ATOM 2098 O O . VAL A 1 270 ? -32.574 -3.059 43.757 1.00 97.44 270 VAL A O 1
ATOM 2101 N N . ARG A 1 271 ? -32.844 -2.182 41.703 1.00 97.00 271 ARG A N 1
ATOM 2102 C CA . ARG A 1 271 ? -32.108 -3.204 40.963 1.00 97.00 271 ARG A CA 1
ATOM 2103 C C . ARG A 1 271 ? -31.117 -2.525 40.031 1.00 97.00 271 ARG A C 1
ATOM 2105 O O . ARG A 1 271 ? -31.420 -1.485 39.454 1.00 97.00 271 ARG A O 1
ATOM 2112 N N . SER A 1 272 ? -29.950 -3.136 39.864 1.00 96.62 272 SER A N 1
ATOM 2113 C CA . SER A 1 272 ? -28.969 -2.677 38.886 1.00 96.62 272 SER A CA 1
ATOM 2114 C C . SER A 1 272 ? -29.515 -2.904 37.467 1.00 96.62 272 SER A C 1
ATOM 2116 O O . SER A 1 272 ? -29.892 -4.041 37.164 1.00 96.62 272 SER A O 1
ATOM 2118 N N . PRO A 1 273 ? -29.558 -1.869 36.603 1.00 95.50 273 PRO A N 1
ATOM 2119 C CA . PRO A 1 273 ? -30.163 -1.938 35.270 1.00 95.50 273 PRO A CA 1
ATOM 2120 C C . PRO A 1 273 ? -29.221 -2.498 34.186 1.00 95.50 273 PRO A C 1
ATOM 2122 O O . PRO A 1 273 ? -29.455 -2.291 32.997 1.00 95.50 273 PRO A O 1
ATOM 2125 N N . LEU A 1 274 ? -28.144 -3.195 34.563 1.00 96.56 274 LEU A N 1
ATOM 2126 C CA . LEU A 1 274 ? -27.177 -3.728 33.602 1.00 96.56 274 LEU A CA 1
ATOM 2127 C C . LEU A 1 274 ? -27.781 -4.863 32.756 1.00 96.56 274 LEU A C 1
ATOM 2129 O O . LEU A 1 274 ? -28.339 -5.827 33.284 1.00 96.56 274 LEU A O 1
ATOM 2133 N N . THR A 1 275 ? -27.643 -4.760 31.431 1.00 95.31 275 THR A N 1
ATOM 2134 C CA . THR A 1 275 ? -28.135 -5.748 30.455 1.00 95.31 275 THR A CA 1
ATOM 2135 C C . THR A 1 275 ? -27.179 -6.939 30.318 1.00 95.31 275 THR A C 1
ATOM 2137 O O . THR A 1 275 ? -26.004 -6.840 30.666 1.00 95.31 275 THR A O 1
ATOM 2140 N N . GLN A 1 276 ? -27.661 -8.068 29.778 1.00 94.94 276 GLN A N 1
ATOM 2141 C CA . GLN A 1 276 ? -26.869 -9.299 29.576 1.00 94.94 276 GLN A CA 1
ATOM 2142 C C . GLN A 1 276 ? -25.615 -9.111 28.709 1.00 94.94 276 GLN A C 1
ATOM 2144 O O . GLN A 1 276 ? -24.675 -9.890 28.829 1.00 94.94 276 GLN A O 1
ATOM 2149 N N . GLY A 1 277 ? -25.589 -8.085 27.853 1.00 94.69 277 GLY A N 1
ATOM 2150 C CA . GLY A 1 277 ? -24.438 -7.781 27.000 1.00 94.69 277 GLY A CA 1
ATOM 2151 C C . GLY A 1 277 ? -23.282 -7.086 27.724 1.00 94.69 277 GLY A C 1
ATOM 2152 O O . GLY A 1 277 ? -22.193 -6.986 27.168 1.00 94.69 277 GLY A O 1
ATOM 2153 N N . HIS A 1 278 ? -23.486 -6.597 28.950 1.00 95.69 278 HIS A N 1
ATOM 2154 C CA . HIS A 1 278 ? -22.470 -5.839 29.673 1.00 95.69 278 HIS A CA 1
ATOM 2155 C C . HIS A 1 278 ? -21.480 -6.757 30.412 1.00 95.69 278 HIS A C 1
ATOM 2157 O O . HIS A 1 278 ? -21.887 -7.708 31.076 1.00 95.69 278 HIS A O 1
ATOM 2163 N N . VAL A 1 279 ? -20.180 -6.427 30.405 1.00 95.62 279 VAL A N 1
ATOM 2164 C CA . VAL A 1 279 ? -19.117 -7.230 31.064 1.00 95.62 279 VAL A CA 1
ATOM 2165 C C . VAL A 1 279 ? -19.393 -7.450 32.560 1.00 95.62 279 VAL A C 1
ATOM 2167 O O . VAL A 1 279 ? -19.111 -8.508 33.115 1.00 95.62 279 VAL A O 1
ATOM 2170 N N . LEU A 1 280 ? -19.996 -6.459 33.219 1.00 97.81 280 LEU A N 1
ATOM 2171 C CA . LEU A 1 280 ? -20.357 -6.502 34.645 1.00 97.81 280 LEU A CA 1
ATOM 2172 C C . LEU A 1 280 ? -21.742 -7.105 34.939 1.00 97.81 280 LEU A C 1
ATOM 2174 O O . LEU A 1 280 ? -22.194 -7.055 36.083 1.00 97.81 280 LEU A O 1
ATOM 2178 N N . TRP A 1 281 ? -22.427 -7.684 33.950 1.00 97.62 281 TRP A N 1
ATOM 2179 C CA . TRP A 1 281 ? -23.769 -8.241 34.140 1.00 97.62 281 TRP A CA 1
ATOM 2180 C C . TRP A 1 281 ? -23.825 -9.295 35.253 1.00 97.62 281 TRP A C 1
ATOM 2182 O O . TRP A 1 281 ? -24.717 -9.267 36.099 1.00 97.62 281 TRP A O 1
ATOM 2192 N N . GLN A 1 282 ? -22.831 -10.185 35.324 1.00 96.94 282 GLN A N 1
ATOM 2193 C CA . GLN A 1 282 ? -22.785 -11.222 36.358 1.00 96.94 282 GLN A CA 1
ATOM 2194 C C . GLN A 1 282 ? -22.678 -10.631 37.777 1.00 96.94 282 GLN A C 1
ATOM 2196 O O . GLN A 1 282 ? -23.275 -11.161 38.716 1.00 96.94 282 GLN A O 1
ATOM 2201 N N . VAL A 1 283 ? -21.973 -9.502 37.927 1.00 97.75 283 VAL A N 1
ATOM 2202 C CA . VAL A 1 283 ? -21.878 -8.753 39.192 1.00 97.75 283 VAL A CA 1
ATOM 2203 C C . VAL A 1 283 ? -23.215 -8.085 39.525 1.00 97.75 283 VAL A C 1
ATOM 2205 O O . VAL A 1 283 ? -23.652 -8.103 40.673 1.00 97.75 283 VAL A O 1
ATOM 2208 N N . ALA A 1 284 ? -23.915 -7.554 38.523 1.00 97.88 284 ALA A N 1
ATOM 2209 C CA . ALA A 1 284 ? -25.245 -6.976 38.699 1.00 97.88 284 ALA A CA 1
ATOM 2210 C C . ALA A 1 284 ? -26.275 -8.009 39.176 1.00 97.88 284 ALA A C 1
ATOM 2212 O O . ALA A 1 284 ? -27.059 -7.742 40.087 1.00 97.88 284 ALA A O 1
ATOM 2213 N N . VAL A 1 285 ? -26.258 -9.213 38.596 1.00 97.94 285 VAL A N 1
ATOM 2214 C CA . VAL A 1 285 ? -27.164 -10.310 38.971 1.00 97.94 285 VAL A CA 1
ATOM 2215 C C . VAL A 1 285 ? -26.905 -10.787 40.398 1.00 97.94 285 VAL A C 1
ATOM 2217 O O . VAL A 1 285 ? -27.856 -10.992 41.162 1.00 97.94 285 VAL A O 1
ATOM 2220 N N . SER A 1 286 ? -25.637 -10.950 40.787 1.00 97.88 286 SER A N 1
ATOM 2221 C CA . SER A 1 286 ? -25.294 -11.361 42.151 1.00 97.88 286 SER A CA 1
ATOM 2222 C C . SER A 1 286 ? -25.691 -10.292 43.173 1.00 97.88 286 SER A C 1
ATOM 2224 O O . SER A 1 286 ? -26.309 -10.630 44.187 1.00 97.88 286 SER A O 1
ATOM 2226 N N . LEU A 1 287 ? -25.462 -9.010 42.864 1.00 97.81 287 LEU A N 1
ATOM 2227 C CA . LEU A 1 287 ? -25.919 -7.880 43.673 1.00 97.81 287 LEU A CA 1
ATOM 2228 C C . LEU A 1 287 ? -27.447 -7.872 43.827 1.00 97.81 287 LEU A C 1
ATOM 2230 O O . LEU A 1 287 ? -27.952 -7.835 44.946 1.00 97.81 287 LEU A O 1
ATOM 2234 N N . ASN A 1 288 ? -28.194 -7.977 42.726 1.00 97.50 288 ASN A N 1
ATOM 2235 C CA . ASN A 1 288 ? -29.660 -8.002 42.743 1.00 97.50 288 ASN A CA 1
ATOM 2236 C C . ASN A 1 288 ? -30.212 -9.181 43.561 1.00 97.50 288 ASN A C 1
ATOM 2238 O O . ASN A 1 288 ? -31.225 -9.051 44.255 1.00 97.50 288 ASN A O 1
ATOM 2242 N N . THR A 1 289 ? -29.532 -10.329 43.517 1.00 98.00 289 THR A N 1
ATOM 2243 C CA . THR A 1 289 ? -29.881 -11.504 44.324 1.00 98.00 289 THR A CA 1
ATOM 2244 C C . THR A 1 289 ? -29.645 -11.243 45.810 1.00 98.00 289 THR A C 1
ATOM 2246 O O . THR A 1 289 ? -30.500 -11.581 46.630 1.00 98.00 289 THR A O 1
ATOM 2249 N N . LEU A 1 290 ? -28.518 -10.619 46.167 1.00 98.00 290 LEU A N 1
ATOM 2250 C CA . LEU A 1 290 ? -28.206 -10.246 47.547 1.00 98.00 290 LEU A CA 1
ATOM 2251 C C . LEU A 1 290 ? -29.229 -9.242 48.087 1.00 98.00 290 LEU A C 1
ATOM 2253 O O . LEU A 1 290 ? -29.807 -9.490 49.143 1.00 98.00 290 LEU A O 1
ATOM 2257 N N . LEU A 1 291 ? -29.525 -8.177 47.336 1.00 97.81 291 LEU A N 1
ATOM 2258 C CA . LEU A 1 291 ? -30.536 -7.182 47.707 1.00 97.81 291 LEU A CA 1
ATOM 2259 C C . LEU A 1 291 ? -31.915 -7.819 47.894 1.00 97.81 291 LEU A C 1
ATOM 2261 O O . LEU A 1 291 ? -32.589 -7.552 48.882 1.00 97.81 291 LEU A O 1
ATOM 2265 N N . SER A 1 292 ? -32.303 -8.742 47.009 1.00 97.81 292 SER A N 1
ATOM 2266 C CA . SER A 1 292 ? -33.566 -9.480 47.141 1.00 97.81 292 SER A CA 1
ATOM 2267 C C . SER A 1 292 ? -33.617 -10.333 48.414 1.00 97.81 292 SER A C 1
ATOM 2269 O O . SER A 1 292 ? -34.668 -10.437 49.044 1.00 97.81 292 SER A O 1
ATOM 2271 N N . ARG A 1 293 ? -32.499 -10.956 48.809 1.00 97.69 293 ARG A N 1
ATOM 2272 C CA . ARG A 1 293 ? -32.415 -11.731 50.060 1.00 97.69 293 ARG A CA 1
ATOM 2273 C C . ARG A 1 293 ? -32.494 -10.823 51.286 1.00 97.69 293 ARG A C 1
ATOM 2275 O O . ARG A 1 293 ? -33.231 -11.137 52.214 1.00 97.69 293 ARG A O 1
ATOM 2282 N N . LEU A 1 294 ? -31.785 -9.697 51.266 1.00 97.31 294 LEU A N 1
ATOM 2283 C CA . LEU A 1 294 ? -31.760 -8.732 52.366 1.00 97.31 294 LEU A CA 1
ATOM 2284 C C . LEU A 1 294 ? -33.135 -8.068 52.548 1.00 97.31 294 LEU A C 1
ATOM 2286 O O . LEU A 1 294 ? -33.632 -7.986 53.668 1.00 97.31 294 LEU A O 1
ATOM 2290 N N . GLN A 1 295 ? -33.810 -7.724 51.447 1.00 96.94 295 GLN A N 1
ATOM 2291 C CA . GLN A 1 295 ? -35.185 -7.222 51.448 1.00 96.94 295 GLN A CA 1
ATOM 2292 C C . GLN A 1 295 ? -36.154 -8.197 52.135 1.00 96.94 295 GLN A C 1
ATOM 2294 O O . GLN A 1 295 ? -36.922 -7.788 53.001 1.00 96.94 295 GLN A O 1
ATOM 2299 N N . ARG A 1 296 ? -36.098 -9.492 51.789 1.00 97.44 296 ARG A N 1
ATOM 2300 C CA . ARG A 1 296 ? -36.941 -10.526 52.421 1.00 97.44 296 ARG A CA 1
ATOM 2301 C C . ARG A 1 296 ? -36.624 -10.707 53.905 1.00 97.44 296 ARG A C 1
ATOM 2303 O O . ARG A 1 296 ? -37.544 -10.877 54.699 1.00 97.44 296 ARG A O 1
ATOM 2310 N N . SER A 1 297 ? -35.343 -10.652 54.279 1.00 97.00 297 SER A N 1
ATOM 2311 C CA . SER A 1 297 ? -34.921 -10.721 55.68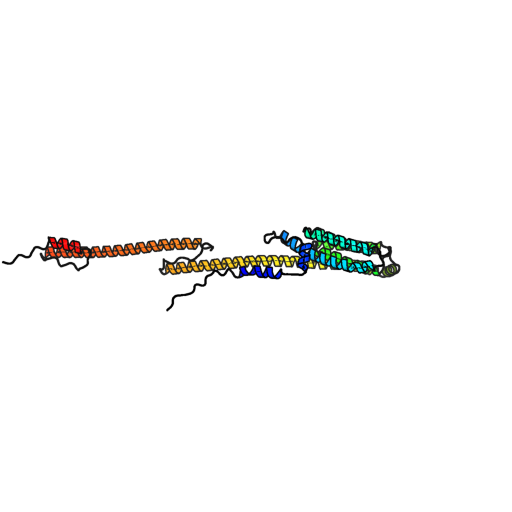5 1.00 97.00 297 SER A CA 1
ATOM 2312 C C . SER A 1 297 ? -35.485 -9.549 56.484 1.00 97.00 297 SER A C 1
ATOM 2314 O O . SER A 1 297 ? -36.123 -9.763 57.505 1.00 97.00 297 SER A O 1
ATOM 2316 N N . SER A 1 298 ? -35.339 -8.322 55.975 1.00 95.31 298 SER A N 1
ATOM 2317 C CA . SER A 1 298 ? -35.865 -7.121 56.629 1.00 95.31 298 SER A CA 1
ATOM 2318 C C . SER A 1 298 ? -37.390 -7.160 56.762 1.00 95.31 298 SER A C 1
ATOM 2320 O O . SER A 1 298 ? -37.910 -6.835 57.825 1.00 95.31 298 SER A O 1
ATOM 2322 N N . GLN A 1 299 ? -38.115 -7.607 55.730 1.00 95.81 299 GLN A N 1
ATOM 2323 C CA . GLN A 1 299 ? -39.569 -7.803 55.812 1.00 95.81 299 GLN A CA 1
ATOM 2324 C C . GLN A 1 299 ? -39.949 -8.819 56.893 1.00 95.81 299 GLN A C 1
ATOM 2326 O O . GLN A 1 299 ? -40.858 -8.555 57.676 1.00 95.81 299 GLN A O 1
ATOM 2331 N N . SER A 1 300 ? -39.214 -9.930 56.982 1.00 96.38 300 SER A N 1
ATOM 2332 C CA . SER A 1 300 ? -39.432 -10.948 58.016 1.00 96.38 300 SER A CA 1
ATOM 2333 C C . SER A 1 300 ? -39.192 -10.380 59.419 1.00 96.38 300 SER A C 1
ATOM 2335 O O . SER A 1 300 ? -39.974 -10.643 60.328 1.00 96.38 300 SER A O 1
ATOM 2337 N N . ASP A 1 301 ? -38.163 -9.547 59.598 1.00 95.94 301 ASP A N 1
ATOM 2338 C CA . ASP A 1 301 ? -37.883 -8.881 60.875 1.00 95.94 301 ASP A CA 1
ATOM 2339 C C . ASP A 1 301 ? -38.980 -7.876 61.250 1.00 95.94 301 ASP A C 1
ATOM 2341 O O . ASP A 1 301 ? -39.402 -7.826 62.406 1.00 95.94 301 ASP A O 1
ATOM 2345 N N . TYR A 1 302 ? -39.493 -7.106 60.283 1.00 95.69 302 TYR A N 1
ATOM 2346 C CA . TYR A 1 302 ? -40.629 -6.205 60.500 1.00 95.69 302 TYR A CA 1
ATOM 2347 C C . TYR A 1 302 ? -41.901 -6.964 60.880 1.00 95.69 302 TYR A C 1
ATOM 2349 O O . TYR A 1 302 ? -42.622 -6.543 61.786 1.00 95.69 302 TYR A O 1
ATOM 2357 N N . GLU A 1 303 ? -42.179 -8.089 60.223 1.00 96.00 303 GLU A N 1
ATOM 2358 C CA . GLU A 1 303 ? -43.297 -8.962 60.581 1.00 96.00 303 GLU A CA 1
ATOM 2359 C C . GLU A 1 303 ? -43.118 -9.548 61.983 1.00 96.00 303 GLU A C 1
ATOM 2361 O O . GLU A 1 303 ? -44.056 -9.511 62.778 1.00 96.00 303 GLU A O 1
ATOM 2366 N N . LEU A 1 304 ? -41.912 -10.004 62.341 1.00 96.44 304 LEU A N 1
ATOM 2367 C CA . LEU A 1 304 ? -41.607 -10.489 63.687 1.00 96.44 304 LEU A CA 1
ATOM 2368 C C . LEU A 1 304 ? -41.776 -9.398 64.745 1.00 96.44 304 LEU A C 1
ATOM 2370 O O . LEU A 1 304 ? -42.366 -9.667 65.792 1.00 96.44 304 LEU A O 1
ATOM 2374 N N . GLN A 1 305 ? -41.308 -8.176 64.483 1.00 94.94 305 GLN A N 1
ATOM 2375 C CA . GLN A 1 305 ? -41.496 -7.022 65.370 1.00 94.94 305 GLN A CA 1
ATOM 2376 C C . GLN A 1 305 ? -42.975 -6.668 65.527 1.00 94.94 305 GLN A C 1
ATOM 2378 O O . GLN A 1 305 ? -43.447 -6.420 66.637 1.00 94.94 305 GLN A O 1
ATOM 2383 N N . ARG A 1 306 ? -43.735 -6.696 64.430 1.00 96.12 306 ARG A N 1
ATOM 2384 C CA . ARG A 1 306 ? -45.179 -6.468 64.455 1.00 96.12 306 ARG A CA 1
ATOM 2385 C C . ARG A 1 306 ? -45.897 -7.538 65.275 1.00 96.12 306 ARG A C 1
ATOM 2387 O O . ARG A 1 306 ? -46.688 -7.195 66.148 1.00 96.12 306 ARG A O 1
ATOM 2394 N N . LEU A 1 307 ? -45.587 -8.812 65.049 1.00 96.06 307 LEU A N 1
ATOM 2395 C CA . LEU A 1 307 ? -46.161 -9.927 65.801 1.00 96.06 307 LEU A CA 1
ATOM 2396 C C . LEU A 1 307 ? -45.778 -9.867 67.282 1.00 96.06 307 LEU A C 1
ATOM 2398 O O . LEU A 1 307 ? -46.622 -10.101 68.142 1.00 96.06 307 LEU A O 1
ATOM 2402 N N . THR A 1 308 ? -44.534 -9.512 67.614 1.00 95.75 308 THR A N 1
ATOM 2403 C CA . THR A 1 308 ? -44.126 -9.332 69.018 1.00 95.75 308 THR A CA 1
ATOM 2404 C C . THR A 1 308 ? -44.836 -8.155 69.679 1.00 95.75 308 THR A C 1
ATOM 2406 O O . THR A 1 308 ? -45.245 -8.289 70.832 1.00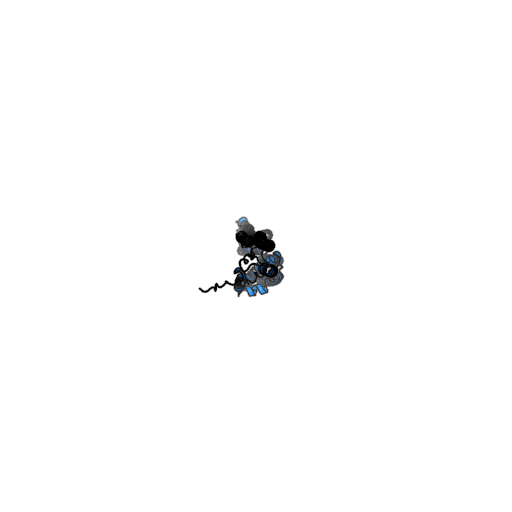 95.75 308 THR A O 1
ATOM 2409 N N . ALA A 1 309 ? -45.059 -7.048 68.966 1.00 95.12 309 ALA A N 1
ATOM 2410 C CA . ALA A 1 309 ? -45.855 -5.926 69.461 1.00 95.12 309 ALA A CA 1
ATOM 2411 C C . ALA A 1 309 ? -47.332 -6.313 69.671 1.00 95.12 309 ALA A C 1
ATOM 2413 O O . ALA A 1 309 ? -47.916 -5.985 70.705 1.00 95.12 309 ALA A O 1
ATOM 2414 N N . GLU A 1 310 ? -47.929 -7.064 68.741 1.00 94.44 310 GLU A N 1
ATOM 2415 C CA . GLU A 1 310 ? -49.295 -7.593 68.865 1.00 94.44 310 GLU A CA 1
ATOM 2416 C C . GLU A 1 310 ? -49.416 -8.583 70.038 1.00 94.44 310 GLU A C 1
ATOM 2418 O O . GLU A 1 310 ? -50.355 -8.492 70.830 1.00 94.44 310 GLU A O 1
ATOM 2423 N N . LEU A 1 311 ? -48.431 -9.466 70.234 1.00 94.38 311 LEU A N 1
ATOM 2424 C CA . LEU A 1 311 ? -48.373 -10.372 71.385 1.00 94.38 311 LEU A CA 1
ATOM 2425 C C . LEU A 1 311 ? -48.182 -9.626 72.709 1.00 94.38 311 LEU A C 1
ATOM 2427 O O . LEU A 1 311 ? -48.815 -9.982 73.702 1.00 94.38 311 LEU A O 1
ATOM 2431 N N . GLN A 1 312 ? -47.338 -8.592 72.756 1.00 94.00 312 GLN A N 1
ATOM 2432 C CA . GLN A 1 312 ? -47.195 -7.743 73.944 1.00 94.00 312 GLN A CA 1
ATOM 2433 C C . GLN A 1 312 ? -48.497 -7.011 74.263 1.00 94.00 312 GLN A C 1
ATOM 2435 O O . GLN A 1 312 ? -48.891 -6.959 75.431 1.00 94.00 312 GLN A O 1
ATOM 2440 N N . ARG A 1 313 ? -49.195 -6.511 73.237 1.00 92.00 313 ARG A N 1
ATOM 2441 C CA . ARG A 1 313 ? -50.517 -5.904 73.385 1.00 92.00 313 ARG A CA 1
ATOM 2442 C C . ARG A 1 313 ? -51.516 -6.909 73.956 1.00 92.00 313 ARG A C 1
ATOM 2444 O O . ARG A 1 313 ? -52.081 -6.636 75.012 1.00 92.00 313 ARG A O 1
ATOM 2451 N N . LEU A 1 314 ? -51.650 -8.093 73.358 1.00 92.75 314 LEU A N 1
ATOM 2452 C CA . LEU A 1 314 ? -52.512 -9.170 73.863 1.00 92.75 314 LEU A CA 1
ATOM 2453 C C . LEU A 1 314 ? -52.162 -9.570 75.301 1.00 92.75 314 LEU A C 1
ATOM 2455 O O . LEU A 1 314 ? -53.048 -9.729 76.135 1.00 92.75 314 LEU A O 1
ATOM 2459 N N . LYS A 1 315 ? -50.869 -9.682 75.624 1.00 93.50 315 LYS A N 1
ATOM 2460 C CA . LYS A 1 315 ? -50.399 -9.980 76.982 1.00 93.50 315 LYS A CA 1
ATOM 2461 C C . LYS A 1 315 ? -50.808 -8.891 77.975 1.00 93.50 315 LYS A C 1
ATOM 2463 O O . LYS A 1 315 ? -51.202 -9.211 79.095 1.00 93.50 315 LYS A O 1
ATOM 2468 N N . SER A 1 316 ? -50.719 -7.619 77.587 1.00 92.62 316 SER A N 1
ATOM 2469 C CA . SER A 1 316 ? -51.142 -6.492 78.426 1.00 92.62 316 SER A CA 1
ATOM 2470 C C . SER A 1 316 ? -52.660 -6.470 78.640 1.00 92.62 316 SER A C 1
ATOM 2472 O O . SER A 1 316 ? -53.105 -6.293 79.775 1.00 92.62 316 SER A O 1
ATOM 2474 N N . GLU A 1 317 ? -53.442 -6.759 77.592 1.00 91.19 317 GLU A N 1
ATOM 2475 C CA . GLU A 1 317 ? -54.903 -6.876 77.658 1.00 91.19 317 GLU A CA 1
ATOM 2476 C C . GLU A 1 317 ? -55.312 -8.046 78.569 1.00 91.19 317 GLU A C 1
ATOM 2478 O O . GLU A 1 317 ? -56.143 -7.879 79.461 1.00 91.19 317 GLU A O 1
ATOM 2483 N N . LEU A 1 318 ? -54.663 -9.208 78.437 1.00 90.00 318 LEU A N 1
ATOM 2484 C CA . LEU A 1 318 ? -54.909 -10.372 79.290 1.00 90.00 318 LEU A CA 1
ATOM 2485 C C . LEU A 1 318 ? -54.577 -10.085 80.762 1.00 90.00 318 LEU A C 1
ATOM 2487 O O . LEU A 1 318 ? -55.378 -10.388 81.645 1.00 90.00 318 LEU A O 1
ATOM 2491 N N . ASN A 1 319 ? -53.416 -9.482 81.040 1.00 92.06 319 ASN A N 1
ATOM 2492 C CA . ASN A 1 319 ? -53.013 -9.127 82.403 1.00 92.06 319 ASN A CA 1
ATOM 2493 C C . ASN A 1 319 ? -54.005 -8.158 83.056 1.00 92.06 319 ASN A C 1
ATOM 2495 O O . ASN A 1 319 ? -54.313 -8.302 84.240 1.00 92.06 319 ASN A O 1
ATOM 2499 N N . TRP A 1 320 ? -54.532 -7.205 82.285 1.00 88.50 320 TRP A N 1
ATOM 2500 C CA . TRP A 1 320 ? -55.585 -6.308 82.746 1.00 88.50 320 TRP A CA 1
ATOM 2501 C C . TRP A 1 320 ? -56.873 -7.072 83.086 1.00 88.50 320 TRP A C 1
ATOM 2503 O O . TRP A 1 320 ? -57.398 -6.900 84.186 1.00 88.50 320 TRP A O 1
ATOM 2513 N N . VAL A 1 321 ? -57.341 -7.969 82.204 1.00 87.81 321 VAL A N 1
ATOM 2514 C CA . VAL A 1 321 ? -58.544 -8.793 82.444 1.00 87.81 321 VAL A CA 1
ATOM 2515 C C . VAL A 1 321 ? -58.383 -9.654 83.699 1.00 87.81 321 VAL A C 1
ATOM 2517 O O . VAL A 1 321 ? -59.281 -9.702 84.540 1.00 87.81 321 VAL A O 1
ATOM 2520 N N . VAL A 1 322 ? -57.226 -10.303 83.863 1.00 89.62 322 VAL A N 1
ATOM 2521 C CA . VAL A 1 322 ? -56.912 -11.105 85.056 1.00 89.62 322 VAL A CA 1
ATOM 2522 C C . VAL A 1 322 ? -56.926 -10.237 86.317 1.00 89.62 322 VAL A C 1
ATOM 2524 O O . VAL A 1 322 ? -57.478 -10.657 87.337 1.00 89.62 322 VAL A O 1
ATOM 2527 N N . GLY A 1 323 ? -56.367 -9.025 86.256 1.00 89.31 323 GLY A N 1
ATOM 2528 C CA . GLY A 1 323 ? -56.421 -8.049 87.346 1.00 89.31 323 GLY A CA 1
ATOM 2529 C C . GLY A 1 323 ? -57.856 -7.661 87.712 1.00 89.31 323 GLY A C 1
ATOM 2530 O O . GLY A 1 323 ? -58.249 -7.791 88.871 1.00 89.31 323 GLY A O 1
ATOM 2531 N N . ALA A 1 324 ? -58.667 -7.293 86.717 1.00 86.50 324 ALA A N 1
ATOM 2532 C CA . ALA A 1 324 ? -60.069 -6.920 86.898 1.00 86.50 324 ALA A CA 1
ATOM 2533 C C . ALA A 1 324 ? -60.912 -8.061 87.503 1.00 86.50 324 ALA A C 1
ATOM 2535 O O . ALA A 1 324 ? -61.718 -7.828 88.404 1.00 86.50 324 ALA A O 1
ATOM 2536 N N . LEU A 1 325 ? -60.690 -9.307 87.065 1.00 84.94 325 LEU A N 1
ATOM 2537 C CA . LEU A 1 325 ? -61.318 -10.504 87.641 1.00 84.94 325 LEU A CA 1
ATOM 2538 C C . LEU A 1 325 ? -60.948 -10.704 89.112 1.00 84.94 325 LEU A C 1
ATOM 2540 O O . LEU A 1 325 ? -61.809 -11.024 89.937 1.00 84.94 325 LEU A O 1
ATOM 2544 N N . ARG A 1 326 ? -59.672 -10.518 89.459 1.00 88.25 326 ARG A N 1
ATOM 2545 C CA . ARG A 1 326 ? -59.184 -10.677 90.834 1.00 88.25 326 ARG A CA 1
ATOM 2546 C C . ARG A 1 326 ? -59.770 -9.610 91.759 1.00 88.25 326 ARG A C 1
ATOM 2548 O O . ARG A 1 326 ? -60.205 -9.941 92.864 1.00 88.25 326 ARG A O 1
ATOM 2555 N N . ASP A 1 327 ? -59.858 -8.371 91.288 1.00 86.62 327 ASP A N 1
ATOM 2556 C CA . ASP A 1 327 ? -60.472 -7.261 92.021 1.00 86.62 327 ASP A CA 1
ATOM 2557 C C . ASP A 1 327 ? -61.975 -7.468 92.229 1.00 86.62 327 ASP A C 1
ATOM 2559 O O . ASP A 1 327 ? -62.464 -7.330 93.354 1.00 86.62 327 ASP A O 1
ATOM 2563 N N . ALA A 1 328 ? -62.703 -7.878 91.186 1.00 83.69 328 ALA A N 1
ATOM 2564 C CA . ALA A 1 328 ? -64.128 -8.195 91.276 1.00 83.69 328 ALA A CA 1
ATOM 2565 C C . ALA A 1 328 ? -64.396 -9.326 92.285 1.00 83.69 328 ALA A C 1
ATOM 2567 O O . ALA A 1 328 ? -65.260 -9.193 93.157 1.00 83.69 328 ALA A O 1
ATOM 2568 N N . LYS A 1 329 ? -63.591 -10.402 92.243 1.00 84.00 329 LYS A N 1
ATOM 2569 C CA . LYS A 1 329 ? -63.673 -11.521 93.198 1.00 84.00 329 LYS A CA 1
ATOM 2570 C C . LYS A 1 329 ? -63.436 -11.067 94.639 1.00 84.00 329 LYS A C 1
ATOM 2572 O O . LYS A 1 329 ? -64.144 -11.508 95.541 1.00 84.00 329 LYS A O 1
ATOM 2577 N N . THR A 1 330 ? -62.459 -10.189 94.856 1.00 87.00 330 THR A N 1
ATOM 2578 C CA . THR A 1 330 ? -62.098 -9.701 96.197 1.00 87.00 330 THR A CA 1
ATOM 2579 C C . THR A 1 330 ? -63.162 -8.755 96.758 1.00 87.00 330 THR A C 1
ATOM 2581 O O . THR A 1 330 ? -63.472 -8.810 97.945 1.00 87.00 330 THR A O 1
ATOM 2584 N N . ARG A 1 331 ? -63.769 -7.916 95.908 1.00 84.50 331 ARG A N 1
ATOM 2585 C CA . ARG A 1 331 ? -64.766 -6.910 96.312 1.00 84.50 331 ARG A CA 1
ATOM 2586 C C . ARG A 1 331 ? -66.221 -7.394 96.266 1.00 84.50 331 ARG A C 1
ATOM 2588 O O . ARG A 1 331 ? -67.097 -6.648 96.690 1.00 84.50 331 ARG A O 1
ATOM 2595 N N . ARG A 1 332 ? -66.495 -8.604 95.752 1.00 78.12 332 ARG A N 1
ATOM 2596 C CA . ARG A 1 332 ? -67.856 -9.105 95.432 1.00 78.12 332 ARG A CA 1
ATOM 2597 C C . ARG A 1 332 ? -68.683 -8.100 94.612 1.00 78.12 332 ARG A C 1
ATOM 2599 O O . ARG A 1 332 ? -69.897 -8.003 94.773 1.00 78.12 332 ARG A O 1
ATOM 2606 N N . ALA A 1 333 ? -68.014 -7.335 93.757 1.00 76.56 333 ALA A N 1
ATOM 2607 C CA . ALA A 1 333 ? -68.632 -6.346 92.884 1.00 76.56 333 ALA A CA 1
ATOM 2608 C C . ALA A 1 333 ? -68.775 -6.923 91.464 1.00 76.56 333 ALA A C 1
ATOM 2610 O O . ALA A 1 333 ? -67.979 -7.789 91.087 1.00 76.56 333 ALA A O 1
ATOM 2611 N N . PRO A 1 334 ? -69.761 -6.465 90.668 1.00 75.62 334 PRO A N 1
ATOM 2612 C CA . PRO A 1 334 ? -69.861 -6.851 89.265 1.00 75.62 334 PRO A CA 1
ATOM 2613 C C . PRO A 1 334 ? -68.587 -6.459 88.506 1.00 75.62 334 PRO A C 1
ATOM 2615 O O . PRO A 1 334 ? -67.964 -5.435 88.796 1.00 75.62 334 PRO A O 1
ATOM 2618 N N . LEU A 1 335 ? -68.195 -7.299 87.545 1.00 74.12 335 LEU A N 1
ATOM 2619 C CA . LEU A 1 335 ? -67.020 -7.073 86.708 1.00 74.12 335 LEU A CA 1
ATOM 2620 C C . LEU A 1 335 ? -67.151 -5.728 85.962 1.00 74.12 335 LEU A C 1
ATOM 2622 O O . LEU A 1 335 ? -68.180 -5.491 85.326 1.00 74.12 335 LEU A O 1
ATOM 2626 N N . PRO A 1 336 ? -66.139 -4.843 86.021 1.00 72.19 336 PRO A N 1
ATOM 2627 C CA . PRO A 1 336 ? -66.148 -3.599 85.260 1.00 72.19 336 PRO A CA 1
ATOM 2628 C C . PRO A 1 336 ? -66.088 -3.924 83.768 1.00 72.19 336 PRO A C 1
ATOM 2630 O O . PRO A 1 336 ? -65.220 -4.696 83.354 1.00 72.19 336 PRO A O 1
ATOM 2633 N N . THR A 1 337 ? -67.010 -3.367 82.977 1.00 72.19 337 THR A N 1
ATOM 2634 C CA . THR A 1 337 ? -67.118 -3.610 81.530 1.00 72.19 337 THR A CA 1
ATOM 2635 C C . THR A 1 337 ? -65.778 -3.374 80.846 1.00 72.19 337 THR A C 1
ATOM 2637 O O . THR A 1 337 ? -65.159 -2.328 81.059 1.00 72.19 337 THR A O 1
ATOM 2640 N N . ALA A 1 338 ? -65.329 -4.341 80.042 1.00 69.81 338 ALA A N 1
ATOM 2641 C CA . ALA A 1 338 ? -64.084 -4.214 79.298 1.00 69.81 338 ALA A CA 1
ATOM 2642 C C . ALA A 1 338 ? -64.086 -2.936 78.432 1.00 69.81 338 ALA A C 1
ATOM 2644 O O . ALA A 1 338 ? -65.134 -2.584 77.879 1.00 69.81 338 ALA A O 1
ATOM 2645 N N . PRO A 1 339 ? -62.942 -2.239 78.293 1.00 69.06 339 PRO A N 1
ATOM 2646 C CA . PRO A 1 339 ? -62.808 -1.187 77.295 1.00 69.06 339 PRO A CA 1
ATOM 2647 C C . PRO A 1 339 ? -63.092 -1.795 75.912 1.00 69.06 339 PRO A C 1
ATOM 2649 O O . PRO A 1 339 ? -62.510 -2.817 75.547 1.00 69.06 339 PRO A O 1
ATOM 2652 N N . GLY A 1 340 ? -64.058 -1.218 75.194 1.00 63.97 340 GLY A N 1
ATOM 2653 C CA . GLY A 1 340 ? -64.621 -1.817 73.983 1.00 63.97 340 GLY A CA 1
ATOM 2654 C C . GLY A 1 340 ? -63.602 -2.003 72.856 1.00 63.97 340 GLY A C 1
ATOM 2655 O O . GLY A 1 340 ? -62.680 -1.200 72.707 1.00 63.97 340 GLY A O 1
ATOM 2656 N N . ASN A 1 341 ? -63.832 -3.032 72.032 1.00 71.75 341 ASN A N 1
ATOM 2657 C CA . ASN A 1 341 ? -63.061 -3.379 70.831 1.00 71.75 341 ASN A CA 1
ATOM 2658 C C . ASN A 1 341 ? -61.714 -4.086 71.090 1.00 71.75 341 ASN A C 1
ATOM 2660 O O . ASN A 1 341 ? -60.753 -3.922 70.335 1.00 71.75 341 ASN A O 1
ATOM 2664 N N . THR A 1 342 ? -61.633 -4.878 72.162 1.00 78.00 342 THR A N 1
ATOM 2665 C CA . THR A 1 342 ? -60.487 -5.768 72.420 1.00 78.00 342 THR A CA 1
ATOM 2666 C C . THR A 1 342 ? -60.749 -7.161 71.848 1.00 78.00 342 THR A C 1
ATOM 2668 O O . THR A 1 342 ? -61.884 -7.636 71.823 1.00 78.00 342 THR A O 1
ATOM 2671 N N . LEU A 1 343 ? -59.694 -7.860 71.414 1.00 77.50 343 LEU A N 1
ATOM 2672 C CA . LEU A 1 343 ? -59.809 -9.232 70.885 1.00 77.50 343 LEU A CA 1
ATOM 2673 C C . LEU A 1 343 ? -60.319 -10.232 71.940 1.00 77.50 343 LEU A C 1
ATOM 2675 O O . LEU A 1 343 ? -60.774 -11.321 71.602 1.00 77.50 343 LEU A O 1
ATOM 2679 N N . ILE A 1 344 ? -60.268 -9.849 73.218 1.00 83.25 344 ILE A N 1
ATOM 2680 C CA . ILE A 1 344 ? -60.705 -10.646 74.369 1.00 83.25 344 ILE A CA 1
ATOM 2681 C C . ILE A 1 344 ? -62.177 -10.353 74.734 1.00 83.25 344 ILE A C 1
ATOM 2683 O O . ILE A 1 344 ? -62.737 -10.983 75.629 1.00 83.25 344 ILE A O 1
ATOM 2687 N N . GLU A 1 345 ? -62.850 -9.435 74.034 1.00 80.19 345 GLU A N 1
ATOM 2688 C CA . GLU A 1 345 ? -64.248 -9.081 74.303 1.00 80.19 345 GLU A CA 1
ATOM 2689 C C . GLU A 1 345 ? -65.235 -10.268 74.211 1.00 80.19 345 GLU A C 1
ATOM 2691 O O . GLU A 1 345 ? -66.101 -10.369 75.086 1.00 80.19 345 GLU A O 1
ATOM 2696 N N . PRO A 1 346 ? -65.118 -11.213 73.250 1.00 80.69 346 PRO A N 1
ATOM 2697 C CA . PRO A 1 346 ? -65.977 -12.400 73.218 1.00 80.69 346 PRO A CA 1
ATOM 2698 C C . PRO A 1 346 ? -65.825 -13.262 74.481 1.00 80.69 346 PRO A C 1
ATOM 2700 O O . PRO A 1 346 ? -66.820 -13.624 75.104 1.00 80.69 346 PRO A O 1
ATOM 2703 N N . LEU A 1 347 ? -64.577 -13.496 74.909 1.00 77.12 347 LEU A N 1
ATOM 2704 C CA . LEU A 1 347 ? -64.239 -14.226 76.137 1.00 77.12 347 LEU A CA 1
ATOM 2705 C C . LEU A 1 347 ? -64.799 -13.526 77.379 1.00 77.12 347 LEU A C 1
ATOM 2707 O O . LEU A 1 347 ? -65.321 -14.167 78.290 1.00 77.12 347 LEU A O 1
ATOM 2711 N N . TYR A 1 348 ? -64.719 -12.197 77.407 1.00 73.75 348 TYR A N 1
ATOM 2712 C CA . TYR A 1 348 ? -65.276 -11.399 78.487 1.00 73.75 348 TYR A CA 1
ATOM 2713 C C . TYR A 1 348 ? -66.807 -11.501 78.544 1.00 73.75 348 TYR A C 1
ATOM 2715 O O . TYR A 1 348 ? -67.354 -11.662 79.633 1.00 73.75 348 TYR A O 1
ATOM 2723 N N . ARG A 1 349 ? -67.512 -11.443 77.403 1.00 74.94 349 ARG A N 1
ATOM 2724 C CA . ARG A 1 349 ? -68.978 -11.622 77.361 1.00 74.94 349 ARG A CA 1
ATOM 2725 C C . ARG A 1 349 ? -69.399 -12.991 77.875 1.00 74.94 349 ARG A C 1
ATOM 2727 O O . ARG A 1 349 ? -70.380 -13.080 78.609 1.00 74.94 349 ARG A O 1
ATOM 2734 N N . GLU A 1 350 ? -68.654 -14.031 77.527 1.00 79.44 350 GLU A N 1
ATOM 2735 C CA . GLU A 1 350 ? -68.941 -15.396 77.963 1.00 79.44 350 GLU A CA 1
ATOM 2736 C C . GLU A 1 350 ? -68.734 -15.560 79.482 1.00 79.44 350 GLU A C 1
ATOM 2738 O O . GLU A 1 350 ? -69.603 -16.089 80.179 1.00 79.44 350 GLU A O 1
ATOM 2743 N N . LEU A 1 351 ? -67.650 -14.987 80.025 1.00 73.62 351 LEU A N 1
ATOM 2744 C CA . LEU A 1 351 ? -67.372 -14.946 81.467 1.00 73.62 351 LEU A CA 1
ATOM 2745 C C . LEU A 1 351 ? -68.382 -14.092 82.247 1.00 73.62 351 LEU A C 1
ATOM 2747 O O . LEU A 1 351 ? -68.888 -14.521 83.284 1.00 73.62 351 LEU A O 1
ATOM 2751 N N . ALA A 1 352 ? -68.709 -12.895 81.761 1.00 69.25 352 ALA A N 1
ATOM 2752 C CA . ALA A 1 352 ? -69.701 -12.029 82.390 1.00 69.25 352 ALA A CA 1
ATOM 2753 C C . ALA A 1 352 ? -71.092 -12.687 82.389 1.00 69.25 352 ALA A C 1
ATOM 2755 O O . ALA A 1 352 ? -71.793 -12.629 83.396 1.00 69.25 352 ALA A O 1
ATOM 2756 N N . GLY A 1 353 ? -71.459 -13.396 81.316 1.00 67.88 353 GLY A N 1
ATOM 2757 C CA . GLY A 1 353 ? -72.719 -14.137 81.231 1.00 67.88 353 GLY A CA 1
ATOM 2758 C C . GLY A 1 353 ? -72.884 -15.231 82.296 1.00 67.88 353 GLY A C 1
ATOM 2759 O O . GLY A 1 353 ? -74.010 -15.507 82.696 1.00 67.88 353 GLY A O 1
ATOM 2760 N N . HIS A 1 354 ? -71.790 -15.820 82.794 1.00 61.44 354 HIS A N 1
ATOM 2761 C CA . HIS A 1 354 ? -71.830 -16.869 83.826 1.00 61.44 354 HIS A CA 1
ATOM 2762 C C . HIS A 1 354 ? -71.671 -16.356 85.269 1.00 61.44 354 HIS A C 1
ATOM 2764 O O . HIS A 1 354 ? -72.095 -17.036 86.202 1.00 61.44 354 HIS A O 1
ATOM 2770 N N . TYR A 1 355 ? -71.082 -15.172 85.480 1.00 55.88 355 TYR A N 1
ATOM 2771 C CA . TYR A 1 355 ? -70.787 -14.634 86.820 1.00 55.88 355 TYR A CA 1
ATOM 2772 C C . TYR A 1 355 ? -71.635 -13.424 87.241 1.00 55.88 355 TYR A C 1
ATOM 2774 O O . TYR A 1 355 ? -71.498 -12.948 88.372 1.00 55.88 355 TYR A O 1
ATOM 2782 N N . VAL A 1 356 ? -72.539 -12.926 86.392 1.00 51.09 356 VAL A N 1
ATOM 2783 C CA . VAL A 1 356 ? -73.535 -11.926 86.804 1.00 51.09 356 VAL A CA 1
ATOM 2784 C C . VAL A 1 356 ? -74.623 -12.625 87.622 1.00 51.09 356 VAL A C 1
ATOM 2786 O O . VAL A 1 356 ? -75.622 -13.119 87.108 1.00 51.09 356 VAL A O 1
ATOM 2789 N N . ILE A 1 357 ? -74.403 -12.675 88.935 1.00 49.56 357 ILE A N 1
ATOM 2790 C CA . ILE A 1 357 ? -75.431 -13.000 89.923 1.00 49.56 357 ILE A CA 1
ATOM 2791 C C . ILE A 1 357 ? -76.546 -11.966 89.744 1.00 49.56 357 ILE A C 1
ATOM 2793 O O . ILE A 1 357 ? -76.328 -10.773 89.967 1.00 49.56 357 ILE A O 1
ATOM 2797 N N . ALA A 1 358 ? -77.722 -12.419 89.304 1.00 46.28 358 ALA A N 1
ATOM 2798 C CA . ALA A 1 358 ? -78.909 -11.582 89.210 1.00 46.28 358 ALA A CA 1
ATOM 2799 C C . ALA A 1 358 ? -79.124 -10.858 90.554 1.00 46.28 358 ALA A C 1
ATOM 2801 O O . ALA A 1 358 ? -79.058 -11.507 91.605 1.00 46.28 358 ALA A O 1
ATOM 2802 N N . PRO A 1 359 ? -79.334 -9.529 90.559 1.00 43.28 359 PRO A N 1
ATOM 2803 C CA . PRO A 1 359 ? -79.522 -8.799 91.802 1.00 43.28 359 PRO A CA 1
ATOM 2804 C C . PRO A 1 359 ? -80.717 -9.389 92.566 1.00 43.28 359 PRO A C 1
ATOM 2806 O O . PRO A 1 359 ? -81.713 -9.762 91.938 1.00 43.28 359 PRO A O 1
ATOM 2809 N N . PRO A 1 360 ? -80.648 -9.486 93.907 1.00 44.81 360 PRO A N 1
ATOM 2810 C CA . PRO A 1 360 ? -81.766 -9.984 94.691 1.00 44.81 360 PRO A CA 1
ATOM 2811 C C . PRO A 1 360 ? -82.976 -9.085 94.432 1.00 44.81 360 PRO A C 1
ATOM 2813 O O . PRO A 1 360 ? -82.927 -7.875 94.664 1.00 44.81 360 PRO A O 1
ATOM 2816 N N . SER A 1 361 ? -84.058 -9.677 93.926 1.00 45.69 361 SER A N 1
ATOM 2817 C CA . SER A 1 361 ? -85.344 -9.003 93.786 1.00 45.69 361 SER A CA 1
ATOM 2818 C C . SER A 1 361 ? -85.774 -8.505 95.167 1.00 45.69 361 SER A C 1
ATOM 2820 O O . SER A 1 361 ? -86.113 -9.314 96.035 1.00 45.69 361 SER A O 1
ATOM 2822 N N . ARG A 1 362 ? -85.720 -7.187 95.393 1.00 45.38 362 ARG A N 1
ATOM 2823 C CA . ARG A 1 362 ? -86.281 -6.564 96.596 1.00 45.38 362 ARG A CA 1
ATOM 2824 C C . ARG A 1 362 ? -87.783 -6.858 96.628 1.00 45.38 362 ARG A C 1
ATOM 2826 O O . ARG A 1 362 ? -88.498 -6.430 95.724 1.00 45.38 362 ARG A O 1
ATOM 2833 N N . LYS A 1 363 ? -88.219 -7.603 97.642 1.00 42.97 363 LYS A N 1
ATOM 2834 C CA . LYS A 1 363 ? -89.590 -7.551 98.154 1.00 42.97 363 LYS A CA 1
ATOM 2835 C C . LYS A 1 363 ? -89.645 -6.542 99.285 1.00 42.97 363 LYS A C 1
ATOM 2837 O O . LYS A 1 363 ? -88.643 -6.481 100.035 1.00 42.97 363 LYS A O 1
#

Foldseek 3Di:
DDPDDDDPDPPPDPPVVVPVVVVVVVVPDDVCVVLCVQQFEDQDDPPDDPVVNVLRVLLVLLSVVLVVQLVVLVVCQVVQVVDPQVVLNVLSVVLNVLSVVLSVCSHVSVLAVSLVSNLVSQVVSLLCCQPSVPDFADEPVNLVSLLSLLVSLVSNCSRHPLVVSVVSLVVSLVSLVCSLPPTHHDPRVVVVCVVPVPCSNVVSSVSSVVSSVVSSVVSVVVVVVVVVVVVVVVVVVVVVVVVVLVVLVVVQVVLVVVQVVCVVVVPLVGARPDDPPGPCVVVRVVSNVVSVVVVVVVVVVVVVVVVVVVVVVVVVLVVVQVVQVVVCVVVVHQRDQRDPDDPCNVVVVVVSVVPPDPPPDDD

Radius of gyration: 50.68 Å; Cα contacts (8 Å, |Δi|>4): 260; chains: 1; bounding box: 130×36×140 Å

Solvent-accessible surface area (backbone atoms only — not comparable to full-atom values): 20278 Å² total; per-residue (Å²): 139,82,94,76,82,80,74,82,74,85,78,68,73,62,78,76,76,68,52,66,64,61,62,58,59,73,65,70,74,57,83,58,54,65,53,42,72,66,23,20,32,75,84,67,60,94,86,51,56,68,68,58,52,50,51,38,53,52,15,44,53,46,34,50,52,50,50,50,48,51,52,53,52,57,66,42,46,67,54,24,73,68,43,92,40,80,62,46,40,61,47,48,52,49,48,51,52,51,50,55,52,34,34,56,38,18,33,72,58,41,40,62,60,29,25,51,52,52,27,49,46,51,45,49,45,52,52,48,50,65,65,56,39,86,77,60,54,48,42,69,84,51,57,67,58,60,56,54,53,49,57,32,34,57,45,25,41,73,47,36,64,45,74,52,13,54,58,49,36,52,54,50,39,52,48,54,53,47,47,69,72,71,45,52,59,29,73,69,34,46,57,49,39,78,77,37,47,66,61,69,55,46,51,52,42,52,48,38,54,51,49,37,54,53,52,32,53,51,49,50,53,50,52,53,50,49,56,51,50,56,52,52,52,55,49,52,54,50,51,50,53,51,53,49,54,49,50,55,50,53,52,52,49,50,48,47,49,52,36,51,52,44,34,74,74,68,43,47,83,64,64,48,87,66,49,88,88,43,94,60,23,70,58,35,52,52,48,40,51,50,38,53,52,52,43,52,50,53,52,52,51,52,50,50,51,50,51,49,51,51,50,50,50,50,51,52,53,49,54,49,51,53,49,49,53,52,50,20,66,73,67,76,46,80,71,77,79,74,78,82,91,46,96,58,48,67,62,48,53,58,52,48,70,75,67,64,74,75,76,81,82,82,127